Protein AF-A0A922CMU3-F1 (afdb_monomer_lite)

Secondary structure (DSSP, 8-state):
----------THHHHHHHTTSSPBP-HHHHHHHHHHHHHHHHHHS--TTS-TTS-HHHHHHHHHHHHHHHHHT-TT--HHHHHHHHHHHTTS-HHHHHHHHHHHHHHHHHHHHHHHHHHHHHS-TTSBHHHHHHHHHHHHHHHHHHSTTHHHHHHHHHHHHHHHTSHHHHHHHHHHHHHHHS--HHHHHHHHHHHHHH-HHHHHHHHHHHHHHHHS-------HHHHHHHHHHHHHHTTS--

Foldseek 3Di:
DDDDDPPPPDPVVVVVVVVPPFPFDCLLVLLVVLVVLLLVLLLLADAPPDPLPPQQLNLLLLLLLLLLCVPLQDPPDDLVNSCVVSVVCVVDRRNVSNVVVNVLSLLLCLLLVVVSVLCCVFRPRPATPVSSVVSSVVVQVVVCVVWPPNVLSVVLSVLSSCLSVDPLNVVLVVVSNVLSVVHHNVSSSVSNVVCVVPVVPSSNSVSVSSCSSPPPDRPDGHCPCVVVSVVVSVVVVVVPPD

pLDDT: mean 80.37, std 21.02, range [28.41, 96.94]

Structure (mmCIF, N/CA/C/O backbone):
data_AF-A0A922CMU3-F1
#
_entry.id   AF-A0A922CMU3-F1
#
loop_
_atom_site.group_PDB
_atom_site.id
_atom_site.type_symbol
_atom_site.label_atom_id
_atom_site.label_alt_id
_atom_site.label_comp_id
_atom_site.label_asym_id
_atom_site.label_entity_id
_atom_site.label_seq_id
_atom_site.pdbx_PDB_ins_code
_atom_site.Cartn_x
_atom_site.Cartn_y
_atom_site.Cartn_z
_atom_site.occupancy
_atom_site.B_iso_or_equiv
_atom_site.auth_seq_id
_atom_site.auth_comp_id
_atom_site.auth_asym_id
_atom_site.auth_atom_id
_atom_site.pdbx_PDB_model_num
ATOM 1 N N . MET A 1 1 ? 11.644 21.210 76.301 1.00 34.38 1 MET A N 1
ATOM 2 C CA . MET A 1 1 ? 12.369 20.637 75.139 1.00 34.38 1 MET A CA 1
ATOM 3 C C . MET A 1 1 ? 11.853 19.210 74.963 1.00 34.38 1 MET A C 1
ATOM 5 O O . MET A 1 1 ? 11.990 18.480 75.922 1.00 34.38 1 MET A O 1
ATOM 9 N N . PHE A 1 2 ? 11.182 18.727 73.913 1.00 28.41 2 PHE A N 1
ATOM 10 C CA . PHE A 1 2 ? 10.927 19.159 72.537 1.00 28.41 2 PHE A CA 1
ATOM 11 C C . PHE A 1 2 ? 9.572 18.569 72.065 1.00 28.41 2 PHE A C 1
ATOM 13 O O . PHE A 1 2 ? 9.350 17.373 72.169 1.00 28.41 2 PHE A O 1
ATOM 20 N N . ARG A 1 3 ? 8.702 19.453 71.563 1.00 29.70 3 ARG A N 1
ATOM 21 C CA . ARG A 1 3 ? 7.869 19.380 70.341 1.00 29.70 3 ARG A CA 1
ATOM 22 C C . ARG A 1 3 ? 7.186 18.061 69.907 1.00 29.70 3 ARG A C 1
ATOM 24 O O . ARG A 1 3 ? 7.825 17.150 69.396 1.00 29.70 3 ARG A O 1
ATOM 31 N N . LEU A 1 4 ? 5.844 18.123 69.926 1.00 35.31 4 LEU A N 1
ATOM 32 C CA . LEU A 1 4 ? 4.913 17.501 68.970 1.00 35.31 4 LEU A CA 1
ATOM 33 C C . LEU A 1 4 ? 5.416 17.614 67.519 1.00 35.31 4 LEU A C 1
ATOM 35 O O . LEU A 1 4 ? 5.731 18.717 67.067 1.00 35.31 4 LEU A O 1
ATOM 39 N N . VAL A 1 5 ? 5.336 16.517 66.764 1.00 34.34 5 VAL A N 1
ATOM 40 C CA . VAL A 1 5 ? 5.218 16.551 65.300 1.00 34.34 5 VAL A CA 1
ATOM 41 C C . VAL A 1 5 ? 3.915 15.851 64.929 1.00 34.34 5 VAL A C 1
ATOM 43 O O . VAL A 1 5 ? 3.810 14.628 64.936 1.00 34.34 5 VAL A O 1
ATOM 46 N N . LEU A 1 6 ? 2.907 16.676 64.645 1.00 35.59 6 LEU A N 1
ATOM 47 C CA . LEU A 1 6 ? 1.728 16.321 63.866 1.00 35.59 6 LEU A CA 1
ATOM 48 C C . LEU A 1 6 ? 2.193 15.919 62.460 1.00 35.59 6 LEU A C 1
ATOM 50 O O . LEU A 1 6 ? 2.605 16.779 61.682 1.00 35.59 6 LEU A O 1
ATOM 54 N N . LEU A 1 7 ? 2.116 14.632 62.120 1.00 34.41 7 LEU A N 1
ATOM 55 C CA . LEU A 1 7 ? 2.125 14.210 60.723 1.00 34.41 7 LEU A CA 1
ATOM 56 C C . LEU A 1 7 ? 0.721 14.431 60.163 1.00 34.41 7 LEU A C 1
ATOM 58 O O . LEU A 1 7 ? -0.191 13.627 60.348 1.00 34.41 7 LEU A O 1
ATOM 62 N N . ALA A 1 8 ? 0.565 15.581 59.513 1.00 36.50 8 ALA A N 1
ATOM 63 C CA . ALA A 1 8 ? -0.547 15.876 58.634 1.00 36.50 8 ALA A CA 1
ATOM 64 C C . ALA A 1 8 ? -0.585 14.826 57.512 1.00 36.50 8 ALA A C 1
ATOM 66 O O . ALA A 1 8 ? 0.312 14.757 56.671 1.00 36.50 8 ALA A O 1
ATOM 67 N N . VAL A 1 9 ? -1.630 14.000 57.513 1.00 40.59 9 VAL A N 1
ATOM 68 C CA . VAL A 1 9 ? -1.997 13.156 56.376 1.00 40.59 9 VAL A CA 1
ATOM 69 C C . VAL A 1 9 ? -2.397 14.097 55.245 1.00 40.59 9 VAL A C 1
ATOM 71 O O . VAL A 1 9 ? -3.422 14.768 55.308 1.00 40.59 9 VAL A O 1
ATOM 74 N N . CYS A 1 10 ? -1.530 14.200 54.245 1.00 31.91 10 CYS A N 1
ATOM 75 C CA . CYS A 1 10 ? -1.716 15.035 53.070 1.00 31.91 10 CYS A CA 1
ATOM 76 C C . CYS A 1 10 ? -2.747 14.354 52.142 1.00 31.91 10 CYS A C 1
ATOM 78 O O . CYS A 1 10 ? -2.438 13.294 51.595 1.00 31.91 10 CYS A O 1
ATOM 80 N N . PRO A 1 11 ? -3.951 14.915 51.911 1.00 42.84 11 PRO A N 1
ATOM 81 C CA . PRO A 1 11 ? -4.942 14.311 51.011 1.00 42.84 11 PRO A CA 1
ATOM 82 C C . PRO A 1 11 ? -4.558 14.433 49.522 1.00 42.84 11 PRO A C 1
ATOM 84 O O . PRO A 1 11 ? -5.233 13.884 48.655 1.00 42.84 11 PRO A O 1
ATOM 87 N N . PHE A 1 12 ? -3.451 15.109 49.203 1.00 39.06 12 PHE A N 1
ATOM 88 C CA . PHE A 1 12 ? -2.998 15.339 47.829 1.00 39.06 12 PHE A CA 1
ATOM 89 C C . PHE A 1 12 ? -2.390 14.103 47.144 1.00 39.06 12 PHE A C 1
ATOM 91 O O . PHE A 1 12 ? -2.309 14.073 45.919 1.00 39.06 12 PHE A O 1
ATOM 98 N N . GLY A 1 13 ? -2.023 13.059 47.896 1.00 31.92 13 GLY A N 1
ATOM 99 C CA . GLY A 1 13 ? -1.464 11.826 47.322 1.00 31.92 13 GLY A CA 1
ATOM 100 C C . GLY A 1 13 ? -2.481 10.960 46.567 1.00 31.92 13 GLY A C 1
ATOM 101 O O . GLY A 1 13 ? -2.103 10.226 45.661 1.00 31.92 13 GLY A O 1
ATOM 102 N N . VAL A 1 14 ? -3.774 11.069 46.892 1.00 37.66 14 VAL A N 1
ATOM 103 C CA . VAL A 1 14 ? -4.822 10.244 46.260 1.00 37.66 14 VAL A CA 1
ATOM 104 C C . VAL A 1 14 ? -5.341 10.880 44.962 1.00 37.66 14 VAL A C 1
ATOM 106 O O . VAL A 1 14 ? -5.731 10.166 44.044 1.00 37.66 14 VAL A O 1
ATOM 109 N N . MET A 1 15 ? -5.267 12.210 44.824 1.00 35.31 15 MET A N 1
ATOM 110 C CA . MET A 1 15 ? -5.659 12.902 43.584 1.00 35.31 15 MET A CA 1
ATOM 111 C C . MET A 1 15 ? -4.588 12.841 42.485 1.00 35.31 15 MET A C 1
ATOM 113 O O . MET A 1 15 ? -4.936 12.879 41.308 1.00 35.31 15 MET A O 1
ATOM 117 N N . ALA A 1 16 ? -3.308 12.688 42.839 1.00 34.81 16 ALA A N 1
ATOM 118 C CA . ALA A 1 16 ? -2.241 12.496 41.853 1.00 34.81 16 ALA A CA 1
ATOM 119 C C . ALA A 1 16 ? -2.300 11.104 41.193 1.00 34.81 16 ALA A C 1
ATOM 121 O O . ALA A 1 16 ? -2.050 10.982 40.000 1.00 34.81 16 ALA A O 1
ATOM 122 N N . TYR A 1 17 ? -2.732 10.073 41.929 1.00 34.53 17 TYR A N 1
ATOM 123 C CA . TYR A 1 17 ? -2.855 8.710 41.395 1.00 34.53 17 TYR A CA 1
ATOM 124 C C . TYR A 1 17 ? -4.038 8.515 40.432 1.00 34.53 17 TYR A C 1
ATOM 126 O O . TYR A 1 17 ? -4.021 7.585 39.632 1.00 34.53 17 TYR A O 1
ATOM 134 N N . MET A 1 18 ? -5.059 9.381 40.466 1.00 33.16 18 MET A N 1
ATOM 135 C CA . MET A 1 18 ? -6.170 9.313 39.504 1.00 33.16 18 MET A CA 1
ATOM 136 C C . MET A 1 18 ? -5.883 10.033 38.178 1.00 33.16 18 MET A C 1
ATOM 138 O O . MET A 1 18 ? -6.559 9.750 37.192 1.00 33.16 18 MET A O 1
ATOM 142 N N . PHE A 1 19 ? -4.882 10.917 38.118 1.00 37.28 19 PHE A N 1
ATOM 143 C CA . PHE A 1 19 ? -4.519 11.616 36.877 1.00 37.28 19 PHE A CA 1
ATOM 144 C C . PHE A 1 19 ? -3.587 10.808 35.958 1.00 37.28 19 PHE A C 1
ATOM 146 O O . PHE A 1 19 ? -3.403 11.183 34.804 1.00 37.28 19 PHE A O 1
ATOM 153 N N . GLU A 1 20 ? -3.050 9.679 36.431 1.00 44.34 20 GLU A N 1
ATOM 154 C CA . GLU A 1 20 ? -2.067 8.855 35.706 1.00 44.34 20 GLU A CA 1
ATOM 155 C C . GLU A 1 20 ? -2.629 7.520 35.170 1.00 44.34 20 GLU A C 1
ATOM 157 O O . GLU A 1 20 ? -1.877 6.679 34.685 1.00 44.34 20 GLU A O 1
ATOM 162 N N . LEU A 1 21 ? -3.953 7.309 35.215 1.00 44.28 21 LEU A N 1
ATOM 163 C CA . LEU A 1 21 ? -4.582 6.013 34.896 1.00 44.28 21 LEU A CA 1
ATOM 164 C C . LEU A 1 21 ? -5.490 5.987 33.659 1.00 44.28 21 LEU A C 1
ATOM 166 O O . LEU A 1 21 ? -6.202 5.010 33.447 1.00 44.28 21 LEU A O 1
ATOM 170 N N . ASN A 1 22 ? -5.443 7.005 32.800 1.00 48.19 22 ASN A N 1
ATOM 171 C CA . ASN A 1 22 ? -6.072 6.918 31.483 1.00 48.19 22 ASN A CA 1
ATOM 172 C C . ASN A 1 22 ? -5.048 7.265 30.402 1.00 48.19 22 ASN A C 1
ATOM 174 O O . ASN A 1 22 ? -4.851 8.453 30.139 1.00 48.19 22 ASN A O 1
ATOM 178 N N . PRO A 1 23 ? -4.384 6.270 29.776 1.00 62.84 23 PRO A N 1
ATOM 179 C CA . PRO A 1 23 ? -3.479 6.548 28.671 1.00 62.84 23 PRO A CA 1
ATOM 180 C C . PRO A 1 23 ? -4.233 7.355 27.613 1.00 62.84 23 PRO A C 1
ATOM 182 O O . PRO A 1 23 ? -5.338 6.987 27.191 1.00 62.84 23 PRO A O 1
ATOM 185 N N . THR A 1 24 ? -3.659 8.491 27.229 1.00 64.75 24 THR A N 1
ATOM 186 C CA . THR A 1 24 ? -4.175 9.330 26.152 1.00 64.75 24 THR A CA 1
ATOM 187 C C . THR A 1 24 ? -4.240 8.506 24.875 1.00 64.75 24 THR A C 1
ATOM 189 O O . THR A 1 24 ? -3.280 7.839 24.489 1.00 64.75 24 THR A O 1
ATOM 192 N N . ASN A 1 25 ? -5.401 8.524 24.229 1.00 77.12 25 ASN A N 1
ATOM 193 C CA . ASN A 1 25 ? -5.611 7.807 22.984 1.00 77.12 25 ASN A CA 1
ATOM 194 C C . ASN A 1 25 ? -4.768 8.427 21.849 1.00 77.12 25 ASN A C 1
ATOM 196 O O . ASN A 1 25 ? -4.878 9.624 21.579 1.00 77.12 25 ASN A O 1
ATOM 200 N N . ASN A 1 26 ? -3.993 7.604 21.134 1.00 83.81 26 ASN A N 1
ATOM 201 C CA . ASN A 1 26 ? -3.209 8.017 19.961 1.00 83.81 26 ASN A CA 1
ATOM 202 C C . ASN A 1 26 ? -3.800 7.543 18.618 1.00 83.81 26 ASN A C 1
ATOM 204 O O . ASN A 1 26 ? -3.199 7.767 17.566 1.00 83.81 26 ASN A O 1
ATOM 208 N N . LEU A 1 27 ? -4.977 6.899 18.620 1.00 86.00 27 LEU A N 1
ATOM 209 C CA . LEU A 1 27 ? -5.577 6.364 17.394 1.00 86.00 27 LEU A CA 1
ATOM 210 C C . LEU A 1 27 ? -5.891 7.458 16.373 1.00 86.00 27 LEU A C 1
ATOM 212 O O . LEU A 1 27 ? -5.729 7.207 15.185 1.00 86.00 27 LEU A O 1
ATOM 216 N N . TRP A 1 28 ? -6.300 8.659 16.796 1.00 86.75 28 TRP A N 1
ATOM 217 C CA . TRP A 1 28 ? -6.578 9.765 15.869 1.00 86.75 28 TRP A CA 1
ATOM 218 C C . TRP A 1 28 ? -5.322 10.229 15.126 1.00 86.75 28 TRP A C 1
ATOM 220 O O . TRP A 1 28 ? -5.366 10.408 13.913 1.00 86.75 28 TRP A O 1
ATOM 230 N N . GLU A 1 29 ? -4.194 10.352 15.825 1.00 87.44 29 GLU A N 1
ATOM 231 C CA . GLU A 1 29 ? -2.931 10.790 15.235 1.00 87.44 29 GLU A CA 1
ATOM 232 C C . GLU A 1 29 ? -2.416 9.745 14.241 1.00 87.44 29 GLU A C 1
ATOM 234 O O . GLU A 1 29 ? -2.095 10.064 13.096 1.00 87.44 29 GLU A O 1
ATOM 239 N N . ARG A 1 30 ? -2.434 8.466 14.636 1.00 89.62 30 ARG A N 1
ATOM 240 C CA . ARG A 1 30 ? -2.072 7.342 13.757 1.00 89.62 30 ARG A CA 1
ATOM 241 C C . ARG A 1 30 ? -2.985 7.267 12.529 1.00 89.62 30 ARG A C 1
ATOM 243 O O . ARG A 1 30 ? -2.540 6.955 11.425 1.00 89.62 30 ARG A O 1
ATOM 250 N N . ASN A 1 31 ? -4.269 7.582 12.698 1.00 89.88 31 ASN A N 1
ATOM 251 C CA . ASN A 1 31 ? -5.247 7.676 11.616 1.00 89.88 31 ASN A CA 1
ATOM 252 C C . ASN A 1 31 ? -4.914 8.804 10.630 1.00 89.88 31 ASN A C 1
ATOM 254 O O . ASN A 1 31 ? -5.007 8.605 9.419 1.00 89.88 31 ASN A O 1
ATOM 258 N N . ASP A 1 32 ? -4.485 9.961 11.123 1.00 88.75 32 ASP A N 1
ATOM 259 C CA . ASP A 1 32 ? -4.080 11.073 10.267 1.00 88.75 32 ASP A CA 1
ATOM 260 C C . ASP A 1 32 ? -2.763 10.774 9.535 1.00 88.75 32 ASP A C 1
ATOM 262 O O . ASP A 1 32 ? -2.684 10.977 8.322 1.00 88.75 32 ASP A O 1
ATOM 266 N N . GLN A 1 33 ? -1.772 10.178 10.207 1.00 91.88 33 GLN A N 1
ATOM 267 C CA . GLN A 1 33 ? -0.519 9.732 9.578 1.00 91.88 33 GLN A CA 1
ATOM 268 C C . GLN A 1 33 ? -0.756 8.703 8.460 1.00 91.88 33 GLN A C 1
ATOM 270 O O . GLN A 1 33 ? -0.131 8.772 7.394 1.00 91.88 33 GLN A O 1
ATOM 275 N N . LEU A 1 34 ? -1.695 7.774 8.664 1.00 92.75 34 LEU A N 1
ATOM 276 C CA . LEU A 1 34 ? -2.103 6.815 7.640 1.00 92.75 34 LEU A CA 1
ATOM 277 C C . LEU A 1 34 ? -2.675 7.514 6.391 1.00 92.75 34 LEU A C 1
ATOM 279 O O . LEU A 1 34 ? -2.301 7.159 5.270 1.00 92.75 34 LEU A O 1
ATOM 283 N N . LEU A 1 35 ? -3.550 8.514 6.566 1.00 89.00 35 LEU A N 1
ATOM 284 C CA . LEU A 1 35 ? -4.115 9.281 5.445 1.00 89.00 35 LEU A CA 1
ATOM 285 C C . LEU A 1 35 ? -3.045 10.078 4.708 1.00 89.00 35 LEU A C 1
ATOM 287 O O . LEU A 1 35 ? -2.994 10.018 3.482 1.00 89.00 35 LEU A O 1
ATOM 291 N N . ILE A 1 36 ? -2.175 10.768 5.448 1.00 91.44 36 ILE A N 1
ATOM 292 C CA . ILE A 1 36 ? -1.070 11.545 4.880 1.00 91.44 36 ILE A CA 1
ATOM 293 C C . ILE A 1 36 ? -0.189 10.643 4.013 1.00 91.44 36 ILE A C 1
ATOM 295 O O . ILE A 1 36 ? 0.119 10.993 2.878 1.00 91.44 36 ILE A O 1
ATOM 299 N N . THR A 1 37 ? 0.156 9.449 4.501 1.00 92.88 37 THR A N 1
ATOM 300 C CA . THR A 1 37 ? 1.012 8.509 3.763 1.00 92.88 37 THR A CA 1
ATOM 301 C C . THR A 1 37 ? 0.334 8.002 2.485 1.00 92.88 37 THR A C 1
ATOM 303 O O . THR A 1 37 ? 0.964 7.934 1.429 1.00 92.88 37 THR A O 1
ATOM 306 N N . LEU A 1 38 ? -0.961 7.674 2.539 1.00 92.19 38 LEU A N 1
ATOM 307 C CA . LEU A 1 38 ? -1.720 7.248 1.356 1.00 92.19 38 LEU A CA 1
ATOM 308 C C . LEU A 1 38 ? -1.852 8.360 0.312 1.00 92.19 38 LEU A C 1
ATOM 310 O O . LEU A 1 38 ? -1.652 8.103 -0.879 1.00 92.19 38 LEU A O 1
ATOM 314 N N . ASP A 1 39 ? -2.184 9.572 0.756 1.00 89.75 39 ASP A N 1
ATOM 315 C CA . ASP A 1 39 ? -2.323 10.753 -0.100 1.00 89.75 39 ASP A CA 1
ATOM 316 C C . ASP A 1 39 ? -0.997 11.058 -0.785 1.00 89.75 39 ASP A C 1
ATOM 318 O O . ASP A 1 39 ? -0.935 11.188 -2.008 1.00 89.75 39 ASP A O 1
ATOM 322 N N . PHE A 1 40 ? 0.083 11.013 -0.014 1.00 90.75 40 PHE A N 1
ATOM 323 C CA . PHE A 1 40 ? 1.428 11.207 -0.510 1.00 90.75 40 PHE A CA 1
ATOM 324 C C .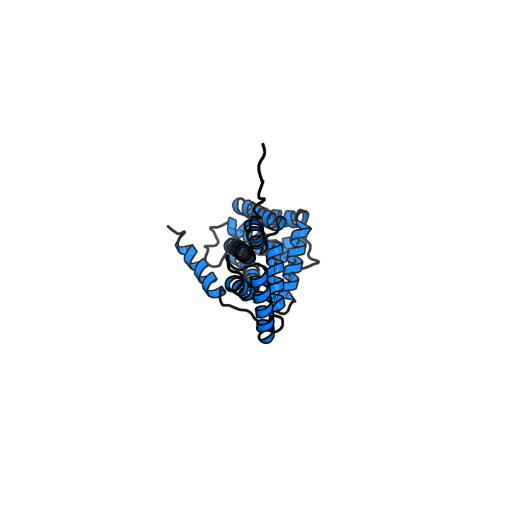 PHE A 1 40 ? 1.816 10.206 -1.604 1.00 90.75 40 PHE A C 1
ATOM 326 O O . PHE A 1 40 ? 2.278 10.604 -2.674 1.00 90.75 40 PHE A O 1
ATOM 333 N N . ILE A 1 41 ? 1.585 8.904 -1.392 1.00 93.56 41 ILE A N 1
ATOM 334 C CA . ILE A 1 41 ? 1.861 7.883 -2.416 1.00 93.56 41 ILE A CA 1
ATOM 335 C C . ILE A 1 41 ? 1.027 8.155 -3.676 1.00 93.56 41 ILE A C 1
ATOM 337 O O . ILE A 1 41 ? 1.536 8.055 -4.796 1.00 93.56 41 ILE A O 1
ATOM 341 N N . TYR A 1 42 ? -0.250 8.506 -3.516 1.00 91.56 42 TYR A N 1
ATOM 342 C CA . TYR A 1 42 ? -1.152 8.745 -4.639 1.00 91.56 42 TYR A CA 1
ATOM 343 C C . TYR A 1 42 ? -0.768 9.981 -5.468 1.00 91.56 42 TYR A C 1
ATOM 345 O O . TYR A 1 42 ? -0.833 9.942 -6.699 1.00 91.56 42 TYR A O 1
ATOM 353 N N . GLU A 1 43 ? -0.339 11.063 -4.823 1.00 89.12 43 GLU A N 1
ATOM 354 C CA . GLU A 1 43 ? 0.083 12.312 -5.472 1.00 89.12 43 GLU A CA 1
ATOM 355 C C . GLU A 1 43 ? 1.420 12.192 -6.220 1.00 89.12 43 GLU A C 1
ATOM 357 O O . GLU A 1 43 ? 1.696 12.952 -7.158 1.00 89.12 43 GLU A O 1
ATOM 362 N N . ARG A 1 44 ? 2.253 11.217 -5.837 1.00 90.00 44 ARG A N 1
ATOM 363 C CA . ARG A 1 44 ? 3.507 10.890 -6.532 1.00 90.00 44 ARG A CA 1
ATOM 364 C C . ARG A 1 44 ? 3.298 10.054 -7.792 1.00 90.00 44 ARG A C 1
ATOM 366 O O . ARG A 1 44 ? 4.164 10.047 -8.666 1.00 90.00 44 ARG A O 1
ATOM 373 N N . LEU A 1 45 ? 2.155 9.386 -7.924 1.00 90.81 45 LEU A N 1
ATOM 374 C CA . LEU A 1 45 ? 1.788 8.675 -9.146 1.00 90.81 45 LEU A CA 1
ATOM 375 C C . LEU A 1 45 ? 1.362 9.657 -10.243 1.00 90.81 45 LEU A C 1
ATOM 377 O O . LEU A 1 45 ? 0.643 10.623 -9.988 1.00 90.81 45 LEU A O 1
ATOM 381 N N . ALA A 1 46 ? 1.744 9.366 -11.486 1.00 88.06 46 ALA A N 1
ATOM 382 C CA . ALA A 1 46 ? 1.290 10.124 -12.648 1.00 88.06 46 ALA A CA 1
ATOM 383 C C . ALA A 1 46 ? -0.242 10.054 -12.785 1.00 88.06 46 ALA A C 1
ATOM 385 O O . ALA A 1 46 ? -0.855 9.027 -12.484 1.00 88.06 46 ALA A O 1
ATOM 386 N N . GLY A 1 47 ? -0.867 11.157 -13.198 1.00 81.88 47 GLY A N 1
ATOM 387 C CA . GLY A 1 47 ? -2.319 11.282 -13.316 1.00 81.88 47 GLY A CA 1
ATOM 388 C C . GLY A 1 47 ? -2.729 11.856 -14.674 1.00 81.88 47 GLY A C 1
ATOM 389 O O . GLY A 1 47 ? -1.904 12.470 -15.340 1.00 81.88 47 GLY A O 1
ATOM 390 N N . PRO A 1 48 ? -4.008 11.717 -15.059 1.00 68.00 48 PRO A N 1
ATOM 391 C CA . PRO A 1 48 ? -4.488 12.009 -16.417 1.00 68.00 48 PRO A CA 1
ATOM 392 C C . PRO A 1 48 ? -4.439 13.494 -16.830 1.00 68.00 48 PRO A C 1
ATOM 394 O O . PRO A 1 48 ? -4.770 13.814 -17.964 1.00 68.00 48 PRO A O 1
ATOM 397 N N . ILE A 1 49 ? -4.079 14.410 -15.919 1.00 57.34 49 ILE A N 1
ATOM 398 C CA . ILE A 1 49 ? -4.098 15.872 -16.141 1.00 57.34 49 ILE A CA 1
ATOM 399 C C . ILE A 1 49 ? -2.677 16.453 -16.271 1.00 57.34 49 ILE A C 1
ATOM 401 O O . ILE A 1 49 ? -2.501 17.617 -16.616 1.00 57.34 49 ILE A O 1
ATOM 405 N N . THR A 1 50 ? -1.622 15.670 -16.043 1.00 50.38 50 THR A N 1
ATOM 406 C CA . THR A 1 50 ? -0.265 16.163 -16.303 1.00 50.38 50 THR A CA 1
ATOM 407 C C . THR A 1 50 ? 0.078 15.948 -17.764 1.00 50.38 50 THR A C 1
ATOM 409 O O . THR A 1 50 ? 0.087 14.804 -18.195 1.00 50.38 50 THR A O 1
ATOM 412 N N . ASN A 1 51 ? 0.414 17.015 -18.500 1.00 46.62 51 ASN A N 1
ATOM 413 C CA . ASN A 1 51 ? 1.149 16.912 -19.764 1.00 46.62 51 ASN A CA 1
ATOM 414 C C . ASN A 1 51 ? 2.303 15.914 -19.569 1.00 46.62 51 ASN A C 1
ATOM 416 O O . ASN A 1 51 ? 3.304 16.231 -18.919 1.00 46.62 51 ASN A O 1
ATOM 420 N N . ASP A 1 52 ? 2.131 14.696 -20.086 1.00 45.50 52 ASP A N 1
ATOM 421 C CA . ASP A 1 52 ? 2.931 13.508 -19.753 1.00 45.50 52 ASP A CA 1
ATOM 422 C C . ASP A 1 52 ? 4.422 13.637 -20.112 1.00 45.50 52 ASP A C 1
ATOM 424 O O . ASP A 1 52 ? 5.235 12.793 -19.732 1.00 45.50 52 ASP A O 1
ATOM 428 N N . GLY A 1 53 ? 4.806 14.712 -20.805 1.00 46.88 53 GLY A N 1
ATOM 429 C CA . GLY A 1 53 ? 6.189 15.043 -21.133 1.00 46.88 53 GLY A CA 1
ATOM 430 C C . GLY A 1 53 ? 7.001 15.723 -20.020 1.00 46.88 53 GLY A C 1
ATOM 431 O O . GLY A 1 53 ? 8.223 15.715 -20.117 1.00 46.88 53 GLY A O 1
ATOM 432 N N . CYS A 1 54 ? 6.388 16.296 -18.972 1.00 51.31 54 CYS A N 1
ATOM 433 C CA . CYS A 1 54 ? 7.095 17.265 -18.108 1.00 51.31 54 CYS A CA 1
ATOM 434 C C . CYS A 1 54 ? 7.427 16.818 -16.670 1.00 51.31 54 CYS A C 1
ATOM 436 O O . CYS A 1 54 ? 8.071 17.581 -15.956 1.00 51.31 54 CYS A O 1
ATOM 438 N N . ASN A 1 55 ? 7.042 15.621 -16.206 1.00 69.81 55 ASN A N 1
ATOM 439 C CA . ASN A 1 55 ? 7.408 15.170 -14.850 1.00 69.81 55 ASN A CA 1
ATOM 440 C C . ASN A 1 55 ? 8.009 13.758 -14.852 1.00 69.81 55 ASN A C 1
ATOM 442 O O . ASN A 1 55 ? 7.367 12.768 -14.483 1.00 69.81 55 ASN A O 1
ATOM 446 N N . SER A 1 56 ? 9.275 13.688 -15.272 1.00 81.88 56 SER A N 1
ATOM 447 C CA . SER A 1 56 ? 10.124 12.489 -15.226 1.00 81.88 56 SER A CA 1
ATOM 448 C C . SER A 1 56 ? 10.090 11.802 -13.857 1.00 81.88 56 SER A C 1
ATOM 450 O O . SER A 1 56 ? 10.070 10.572 -13.803 1.00 81.88 56 SER A O 1
ATOM 452 N N . HIS A 1 57 ? 9.975 12.566 -12.765 1.00 88.06 57 HIS A N 1
ATOM 453 C CA . HIS A 1 57 ? 9.930 12.016 -11.411 1.00 88.06 57 HIS A CA 1
ATOM 454 C C . HIS A 1 57 ? 8.662 11.193 -11.171 1.00 88.06 57 HIS A C 1
ATOM 456 O O . HIS A 1 57 ? 8.734 10.036 -10.755 1.00 88.06 57 HIS A O 1
ATOM 462 N N . ARG A 1 58 ? 7.486 11.741 -11.509 1.00 88.50 58 ARG A N 1
ATOM 463 C CA . ARG A 1 58 ? 6.206 11.016 -11.388 1.00 88.50 58 ARG A CA 1
ATOM 464 C C . ARG A 1 58 ? 6.164 9.782 -12.280 1.00 88.50 58 ARG A C 1
ATOM 466 O O . ARG A 1 58 ? 5.629 8.747 -11.876 1.00 88.50 58 ARG A O 1
ATOM 473 N N . ARG A 1 59 ? 6.757 9.856 -13.474 1.00 90.81 59 ARG A N 1
ATOM 474 C CA . ARG A 1 59 ? 6.898 8.695 -14.361 1.00 90.81 59 ARG A CA 1
ATOM 475 C C . ARG A 1 59 ? 7.764 7.608 -13.727 1.00 90.81 59 ARG A C 1
ATOM 477 O O . ARG A 1 59 ? 7.327 6.461 -13.635 1.00 90.81 59 ARG A O 1
ATOM 484 N N . SER A 1 60 ? 8.952 7.974 -13.259 1.00 93.25 60 SER A N 1
ATOM 485 C CA . SER A 1 60 ? 9.896 7.071 -12.599 1.00 93.25 60 SER A CA 1
ATOM 486 C C . SER A 1 60 ? 9.250 6.381 -11.390 1.00 93.25 60 SER A C 1
ATOM 488 O O . SER A 1 60 ? 9.227 5.150 -11.308 1.00 93.25 60 SER A O 1
ATOM 490 N N . PHE A 1 61 ? 8.589 7.153 -10.520 1.00 94.44 61 PHE A N 1
ATOM 491 C CA . PHE A 1 61 ? 7.842 6.630 -9.372 1.00 94.44 61 PHE A CA 1
ATOM 492 C C . PHE A 1 61 ? 6.712 5.678 -9.791 1.00 94.44 61 PHE A C 1
ATOM 494 O O . PHE A 1 61 ? 6.546 4.604 -9.212 1.00 94.44 61 PHE A O 1
ATOM 501 N N . SER A 1 62 ? 5.976 6.012 -10.853 1.00 94.62 62 SER A N 1
ATOM 502 C CA . SER A 1 62 ? 4.903 5.161 -11.385 1.00 94.62 62 SER A CA 1
ATOM 503 C C . SER A 1 62 ? 5.426 3.820 -11.899 1.00 94.62 62 SER A C 1
ATOM 505 O O . SER A 1 62 ? 4.805 2.788 -11.650 1.00 94.62 62 SER A O 1
ATOM 507 N N . ILE A 1 63 ? 6.590 3.800 -12.556 1.00 95.94 63 ILE A N 1
ATOM 508 C CA . ILE A 1 63 ? 7.252 2.564 -13.000 1.00 95.94 63 ILE A CA 1
ATOM 509 C C . ILE A 1 63 ? 7.693 1.721 -11.798 1.00 95.94 63 ILE A C 1
ATOM 511 O O . ILE A 1 63 ? 7.460 0.507 -11.797 1.00 95.94 63 ILE A O 1
ATOM 515 N N . MET A 1 64 ? 8.281 2.339 -10.767 1.00 96.81 64 MET A N 1
ATOM 516 C CA . MET A 1 64 ? 8.675 1.647 -9.531 1.00 96.81 64 MET A CA 1
ATOM 517 C C . MET A 1 64 ? 7.463 1.014 -8.844 1.00 96.81 64 MET A C 1
ATOM 519 O O . MET A 1 64 ? 7.422 -0.205 -8.652 1.00 96.81 64 MET A O 1
ATOM 523 N N . ALA A 1 65 ? 6.435 1.818 -8.563 1.00 96.56 65 ALA A N 1
ATOM 524 C CA . ALA A 1 65 ? 5.212 1.373 -7.908 1.00 96.56 65 ALA A CA 1
ATOM 525 C C . ALA A 1 65 ? 4.514 0.269 -8.713 1.00 96.56 65 ALA A C 1
ATOM 527 O O . ALA A 1 65 ? 4.131 -0.766 -8.167 1.00 96.56 65 ALA A O 1
ATOM 528 N N . ARG A 1 66 ? 4.414 0.428 -10.038 1.00 96.44 66 ARG A N 1
ATOM 529 C CA . ARG A 1 66 ? 3.834 -0.581 -10.931 1.00 96.44 66 ARG A CA 1
ATOM 530 C C . ARG A 1 66 ? 4.613 -1.894 -10.899 1.00 96.44 66 ARG A C 1
ATOM 532 O O . ARG A 1 66 ? 3.993 -2.959 -10.896 1.00 96.44 66 ARG A O 1
ATOM 539 N N . SER A 1 67 ? 5.942 -1.831 -10.878 1.00 96.94 67 SER A N 1
ATOM 540 C CA . SER A 1 67 ? 6.812 -3.012 -10.829 1.00 96.94 67 SER A CA 1
ATOM 541 C C . SER A 1 67 ? 6.654 -3.762 -9.508 1.00 96.94 67 SER A C 1
ATOM 543 O O . SER A 1 67 ? 6.405 -4.970 -9.519 1.00 96.94 67 SER A O 1
ATOM 545 N N . ILE A 1 68 ? 6.691 -3.041 -8.382 1.00 96.88 68 ILE A N 1
ATOM 546 C CA . ILE A 1 68 ? 6.453 -3.603 -7.046 1.00 96.88 68 ILE A CA 1
ATOM 547 C C . ILE A 1 68 ? 5.061 -4.235 -6.978 1.00 96.88 68 ILE A C 1
ATOM 549 O O . ILE A 1 68 ? 4.936 -5.404 -6.621 1.00 96.88 68 ILE A O 1
ATOM 553 N N . ILE A 1 69 ? 4.020 -3.522 -7.415 1.00 94.88 69 ILE A N 1
ATOM 554 C CA . ILE A 1 69 ? 2.647 -4.037 -7.409 1.00 94.88 69 ILE A CA 1
ATOM 555 C C . ILE A 1 69 ? 2.508 -5.297 -8.275 1.00 94.88 69 ILE A C 1
ATOM 557 O O . ILE A 1 69 ? 1.867 -6.264 -7.865 1.00 94.88 69 ILE A O 1
ATOM 561 N N . GLN A 1 70 ? 3.139 -5.357 -9.453 1.00 94.62 70 GLN A N 1
ATOM 562 C CA . GLN A 1 70 ? 3.136 -6.582 -10.264 1.00 94.62 70 GLN A CA 1
ATOM 563 C C . GLN A 1 70 ? 3.844 -7.760 -9.587 1.00 94.62 70 GLN A C 1
ATOM 565 O O . GLN A 1 70 ? 3.434 -8.903 -9.806 1.00 94.62 70 GLN A O 1
ATOM 570 N N . TYR A 1 71 ? 4.877 -7.495 -8.789 1.00 95.19 71 TYR A N 1
ATOM 571 C CA . TYR A 1 71 ? 5.597 -8.515 -8.036 1.00 95.19 71 TYR A CA 1
ATOM 572 C C . TYR A 1 71 ? 4.793 -9.039 -6.840 1.00 95.19 71 TYR A C 1
ATOM 574 O O . TYR A 1 71 ? 4.666 -10.248 -6.658 1.00 95.19 71 TYR A O 1
ATOM 582 N N . VAL A 1 72 ? 4.185 -8.153 -6.049 1.00 94.75 72 VAL A N 1
ATOM 583 C CA . VAL A 1 72 ? 3.408 -8.558 -4.863 1.00 94.75 72 VAL A CA 1
ATOM 584 C C . VAL A 1 72 ? 2.086 -9.232 -5.243 1.00 94.75 72 VAL A C 1
ATOM 586 O O . VAL A 1 72 ? 1.623 -10.112 -4.528 1.00 94.75 72 VAL A O 1
ATOM 589 N N . ARG A 1 73 ? 1.524 -8.915 -6.419 1.00 91.75 73 ARG A N 1
ATOM 590 C CA . ARG A 1 73 ? 0.291 -9.517 -6.965 1.00 91.75 73 ARG A CA 1
ATOM 591 C C . ARG A 1 73 ? 0.331 -11.037 -7.131 1.00 91.75 73 ARG A C 1
ATOM 593 O O . ARG A 1 73 ? -0.726 -11.659 -7.207 1.00 91.75 73 ARG A O 1
ATOM 600 N N . LYS A 1 74 ? 1.513 -11.638 -7.280 1.00 87.06 74 LYS A N 1
ATOM 601 C CA . LYS A 1 74 ? 1.667 -13.073 -7.557 1.00 87.06 74 LYS A CA 1
ATOM 602 C C . LYS A 1 74 ? 2.772 -13.662 -6.689 1.00 87.06 74 LYS A C 1
ATOM 604 O O . LYS A 1 74 ? 3.846 -13.085 -6.594 1.00 87.06 74 LYS A O 1
ATOM 609 N N . THR A 1 75 ? 2.525 -14.822 -6.091 1.00 78.50 75 THR A N 1
ATOM 610 C CA . THR A 1 75 ? 3.527 -15.546 -5.289 1.00 78.50 75 THR A CA 1
ATOM 611 C C . THR A 1 75 ? 4.679 -16.062 -6.148 1.00 78.50 75 THR A C 1
ATOM 613 O O . THR A 1 75 ? 5.832 -15.871 -5.787 1.00 78.50 75 THR A O 1
ATOM 616 N N . ASP A 1 76 ? 4.382 -16.595 -7.337 1.00 81.56 76 ASP A N 1
ATOM 617 C CA . ASP A 1 76 ? 5.378 -17.316 -8.153 1.00 81.56 76 ASP A CA 1
ATOM 618 C C . ASP A 1 76 ? 5.963 -16.465 -9.292 1.00 81.56 76 ASP A C 1
ATOM 620 O O . ASP A 1 76 ? 6.446 -16.974 -10.311 1.00 81.56 76 ASP A O 1
ATOM 624 N N . ILE A 1 77 ? 5.860 -15.135 -9.195 1.00 89.56 77 ILE A N 1
ATOM 625 C CA . ILE A 1 77 ? 6.389 -14.248 -10.231 1.00 89.56 77 ILE A CA 1
ATOM 626 C C . ILE A 1 77 ? 7.854 -13.913 -9.963 1.00 89.56 77 ILE A C 1
ATOM 628 O O . ILE A 1 77 ? 8.221 -13.385 -8.921 1.00 89.56 77 ILE A O 1
ATOM 632 N N . THR A 1 78 ? 8.707 -14.180 -10.948 1.00 91.62 78 THR A N 1
ATOM 633 C CA . THR A 1 78 ? 10.124 -13.820 -10.863 1.00 91.62 78 THR A CA 1
ATOM 634 C C . THR A 1 78 ? 10.346 -12.356 -11.231 1.00 91.62 78 THR A C 1
ATOM 636 O O . THR A 1 78 ? 9.652 -11.807 -12.097 1.00 91.62 78 THR A O 1
ATOM 639 N N . THR A 1 79 ? 11.390 -11.744 -10.666 1.00 93.56 79 THR A N 1
ATOM 640 C CA . THR A 1 79 ? 11.849 -10.389 -11.020 1.00 93.56 79 THR A CA 1
ATOM 641 C C . THR A 1 79 ? 12.015 -10.236 -12.534 1.00 93.56 79 THR A C 1
ATOM 643 O O . THR A 1 79 ? 11.497 -9.295 -13.131 1.00 93.56 79 THR A O 1
ATOM 646 N N . LYS A 1 80 ? 12.631 -11.225 -13.202 1.00 95.31 80 LYS A N 1
ATOM 647 C CA . LYS A 1 80 ? 12.806 -11.252 -14.667 1.00 95.31 80 LYS A CA 1
ATOM 648 C C . LYS A 1 80 ? 11.472 -11.181 -15.421 1.00 95.31 80 LYS A C 1
ATOM 650 O O . LYS A 1 80 ? 11.379 -10.509 -16.450 1.00 95.31 80 LYS A O 1
ATOM 655 N N . ARG A 1 81 ? 10.431 -11.861 -14.928 1.00 94.25 81 ARG A N 1
ATOM 656 C CA . ARG A 1 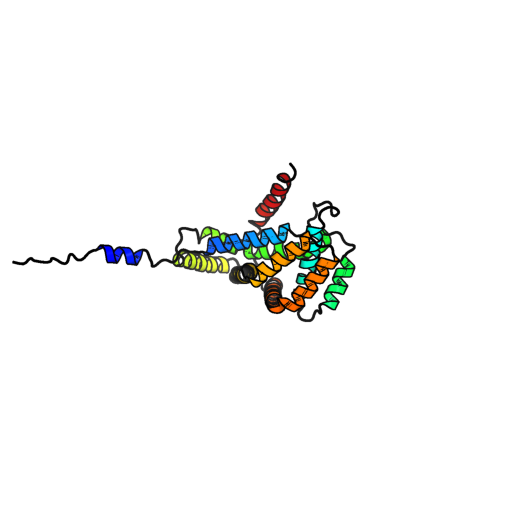81 ? 9.101 -11.865 -15.555 1.00 94.25 81 ARG A CA 1
ATOM 657 C C . ARG A 1 81 ? 8.382 -10.530 -15.369 1.00 94.25 81 ARG A C 1
ATOM 659 O O . ARG A 1 81 ? 7.746 -10.081 -16.323 1.00 94.25 81 ARG A O 1
ATOM 666 N N . VAL A 1 82 ? 8.511 -9.894 -14.203 1.00 95.12 82 VAL A N 1
ATOM 667 C CA . VAL A 1 82 ? 8.009 -8.526 -13.974 1.00 95.12 82 VAL A CA 1
ATOM 668 C C . VAL A 1 82 ? 8.716 -7.548 -14.908 1.00 95.12 82 VAL A C 1
ATOM 670 O O . VAL A 1 82 ? 8.048 -6.880 -15.693 1.00 95.12 82 VAL A O 1
ATOM 673 N N . LEU A 1 83 ? 10.053 -7.549 -14.937 1.00 95.81 83 LEU A N 1
ATOM 674 C CA . LEU A 1 83 ? 10.841 -6.678 -15.816 1.00 95.81 83 LEU A CA 1
ATOM 675 C C . LEU A 1 83 ? 10.436 -6.821 -17.287 1.00 95.81 83 LEU A C 1
ATOM 677 O O . LEU A 1 83 ? 10.246 -5.821 -17.973 1.00 95.81 83 LEU A O 1
ATOM 681 N N . LYS A 1 84 ? 10.254 -8.054 -17.781 1.00 95.88 84 LYS A N 1
ATOM 682 C CA . LYS A 1 84 ? 9.809 -8.295 -19.164 1.00 95.88 84 LYS A CA 1
ATOM 683 C C . LYS A 1 84 ? 8.439 -7.671 -19.449 1.00 95.88 84 LYS A C 1
ATOM 685 O O . LYS A 1 84 ? 8.217 -7.208 -20.563 1.00 95.88 84 LYS A O 1
ATOM 690 N N . LYS A 1 85 ? 7.515 -7.681 -18.483 1.00 94.19 85 LYS A N 1
ATOM 691 C CA . LYS A 1 85 ? 6.191 -7.062 -18.640 1.00 94.19 85 LYS A CA 1
ATOM 692 C C . LYS A 1 85 ? 6.273 -5.541 -18.617 1.00 94.19 85 LYS A C 1
ATOM 694 O O . LYS A 1 85 ? 5.721 -4.913 -19.510 1.00 94.19 85 LYS A O 1
ATOM 699 N N . ILE A 1 86 ? 6.987 -4.974 -17.648 1.00 94.38 86 ILE A N 1
ATOM 700 C CA . ILE A 1 86 ? 7.112 -3.521 -17.497 1.00 94.38 86 ILE A CA 1
ATOM 701 C C . ILE A 1 86 ? 7.841 -2.910 -18.694 1.00 94.38 86 ILE A C 1
ATOM 703 O O . ILE A 1 86 ? 7.371 -1.923 -19.241 1.00 94.38 86 ILE A O 1
ATOM 707 N N . LYS A 1 87 ? 8.909 -3.549 -19.194 1.00 94.56 87 LYS A N 1
ATOM 708 C CA . LYS A 1 87 ? 9.630 -3.089 -20.395 1.00 94.56 87 LYS A CA 1
ATOM 709 C C . LYS A 1 87 ? 8.731 -2.933 -21.625 1.00 94.56 87 LYS A C 1
ATOM 711 O O . LYS A 1 87 ? 8.951 -2.029 -22.417 1.00 94.56 87 LYS A O 1
ATOM 716 N N . LYS A 1 88 ? 7.699 -3.772 -21.774 1.00 94.19 88 LYS A N 1
ATOM 717 C CA . LYS A 1 88 ? 6.712 -3.646 -22.862 1.00 94.19 88 LYS A CA 1
ATOM 718 C C . LYS A 1 88 ? 5.757 -2.462 -22.683 1.00 94.19 88 LYS A C 1
ATOM 720 O O . LYS A 1 88 ? 5.127 -2.055 -23.648 1.00 94.19 88 LYS A O 1
ATOM 725 N N . GLN A 1 89 ? 5.625 -1.952 -21.461 1.00 91.31 89 GLN A N 1
ATOM 726 C CA . GLN A 1 89 ? 4.745 -0.839 -21.105 1.00 91.31 89 GLN A CA 1
ATOM 727 C C . GLN A 1 89 ? 5.481 0.507 -21.094 1.00 91.31 89 GLN A C 1
ATOM 729 O O . GLN A 1 89 ? 4.826 1.532 -20.990 1.00 91.31 89 GLN A O 1
ATOM 734 N N . LEU A 1 90 ? 6.812 0.541 -21.247 1.00 91.00 90 LEU A N 1
ATOM 735 C CA . LEU A 1 90 ? 7.574 1.798 -21.192 1.00 91.00 90 LEU A CA 1
ATOM 736 C C . LEU A 1 90 ? 7.235 2.764 -22.333 1.00 91.00 90 LEU A C 1
ATOM 738 O O . LEU A 1 90 ? 7.372 3.964 -22.166 1.00 91.00 90 LEU A O 1
ATOM 742 N N . ASN A 1 91 ? 6.720 2.290 -23.465 1.00 89.25 91 ASN A N 1
ATOM 743 C CA . ASN A 1 91 ? 6.269 3.195 -24.527 1.00 89.25 91 ASN A CA 1
ATOM 744 C C . ASN A 1 91 ? 4.907 3.845 -24.215 1.00 89.25 91 ASN A C 1
ATOM 746 O O . ASN A 1 91 ? 4.425 4.652 -25.002 1.00 89.25 91 ASN A O 1
ATOM 750 N N 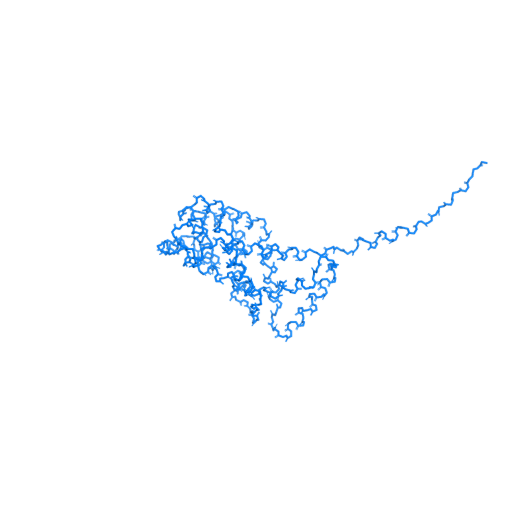. GLN A 1 92 ? 4.259 3.466 -23.107 1.00 90.06 92 GLN A N 1
ATOM 751 C CA . GLN A 1 92 ? 2.984 4.038 -22.693 1.00 90.06 92 GLN A CA 1
ATOM 752 C C . GLN A 1 92 ? 3.193 5.344 -21.905 1.00 90.06 92 GLN A C 1
ATOM 754 O O . GLN A 1 92 ? 4.225 5.509 -21.234 1.00 90.06 92 GLN A O 1
ATOM 759 N N . PRO A 1 93 ? 2.198 6.246 -21.944 1.00 88.62 93 PRO A N 1
ATOM 760 C CA . PRO A 1 93 ? 2.115 7.397 -21.052 1.00 88.62 93 PRO A CA 1
ATOM 761 C C . PRO A 1 93 ? 2.225 7.020 -19.567 1.00 88.62 93 PRO A C 1
ATOM 763 O O . PRO A 1 93 ? 1.908 5.896 -19.158 1.00 88.62 93 PRO A O 1
ATOM 766 N N . ALA A 1 94 ? 2.736 7.946 -18.755 1.00 89.00 94 ALA A N 1
ATOM 767 C CA . ALA A 1 94 ? 3.039 7.679 -17.352 1.00 89.00 94 ALA A CA 1
ATOM 768 C C . ALA A 1 94 ? 1.766 7.421 -16.532 1.00 89.00 94 ALA A C 1
ATOM 770 O O . ALA A 1 94 ? 1.750 6.528 -15.681 1.00 89.00 94 ALA A O 1
ATOM 771 N N . ASP A 1 95 ? 0.695 8.158 -16.815 1.00 88.19 95 ASP A N 1
ATOM 772 C CA . ASP A 1 95 ? -0.628 7.975 -16.220 1.00 88.19 95 ASP A CA 1
ATOM 773 C C . ASP A 1 95 ? -1.201 6.568 -16.500 1.00 88.19 95 ASP A C 1
ATOM 775 O O . ASP A 1 95 ? -1.716 5.919 -15.587 1.00 88.19 95 ASP A O 1
ATOM 779 N N . VAL A 1 96 ? -1.016 6.033 -17.712 1.00 90.88 96 VAL A N 1
ATOM 780 C CA . VAL A 1 96 ? -1.426 4.672 -18.096 1.00 90.88 96 VAL A CA 1
ATOM 781 C C . VAL A 1 96 ? -0.638 3.620 -17.312 1.00 90.88 96 VAL A C 1
ATOM 783 O O . VAL A 1 96 ? -1.214 2.638 -16.833 1.00 90.88 96 VAL A O 1
ATOM 786 N N . ILE A 1 97 ? 0.671 3.827 -17.122 1.00 92.00 97 ILE A N 1
ATOM 787 C CA . ILE A 1 97 ? 1.508 2.951 -16.284 1.00 92.00 97 ILE A CA 1
ATOM 788 C C . ILE A 1 97 ? 1.016 2.977 -14.825 1.00 92.00 97 ILE A C 1
ATOM 790 O O . ILE A 1 97 ? 0.940 1.925 -14.177 1.00 92.00 97 ILE A O 1
ATOM 794 N N . ALA A 1 98 ? 0.649 4.159 -14.321 1.00 92.00 98 ALA A N 1
ATOM 795 C CA . ALA A 1 98 ? 0.194 4.387 -12.951 1.00 92.00 98 ALA A CA 1
ATOM 796 C C . ALA A 1 98 ? -1.250 3.932 -12.677 1.00 92.00 98 ALA A C 1
ATOM 798 O O . ALA A 1 98 ? -1.591 3.642 -11.526 1.00 92.00 98 ALA A O 1
ATOM 799 N N . ALA A 1 99 ? -2.102 3.859 -13.704 1.00 91.06 99 ALA A N 1
ATOM 800 C CA . ALA A 1 99 ? -3.555 3.727 -13.581 1.00 91.06 99 ALA A CA 1
ATOM 801 C C . ALA A 1 99 ? -3.998 2.569 -12.676 1.00 91.06 99 ALA A C 1
ATOM 803 O O . ALA A 1 99 ? -4.866 2.721 -11.817 1.00 91.06 99 ALA A O 1
ATOM 804 N N . ASP A 1 100 ? -3.370 1.407 -12.830 1.00 90.88 100 ASP A N 1
ATOM 805 C CA . ASP A 1 100 ? -3.691 0.228 -12.029 1.00 90.88 100 ASP A CA 1
ATOM 806 C C . ASP A 1 100 ? -3.297 0.379 -10.553 1.00 90.88 100 ASP A C 1
ATOM 808 O O . ASP A 1 100 ? -3.990 -0.155 -9.690 1.00 90.88 100 ASP A O 1
ATOM 812 N N . VAL A 1 101 ? -2.193 1.075 -10.258 1.00 94.12 101 VAL A N 1
ATOM 813 C CA . VAL A 1 101 ? -1.758 1.333 -8.875 1.00 94.12 101 VAL A CA 1
ATOM 814 C C . VAL A 1 101 ? -2.705 2.339 -8.226 1.00 94.12 101 VAL A C 1
ATOM 816 O O . VAL A 1 101 ? -3.179 2.108 -7.118 1.00 94.12 101 VAL A O 1
ATOM 819 N N . ARG A 1 102 ? -3.061 3.408 -8.950 1.00 92.56 102 ARG A N 1
ATOM 820 C CA . ARG A 1 102 ? -4.059 4.393 -8.504 1.00 92.56 102 ARG A CA 1
ATOM 821 C C . ARG A 1 102 ? -5.407 3.738 -8.220 1.00 92.56 102 ARG A C 1
ATOM 823 O O . ARG A 1 102 ? -6.029 4.043 -7.210 1.00 92.56 102 ARG A O 1
ATOM 830 N N . ARG A 1 103 ? -5.844 2.812 -9.082 1.00 91.00 103 ARG A N 1
ATOM 831 C CA . ARG A 1 103 ? -7.078 2.042 -8.876 1.00 91.00 103 ARG A CA 1
ATOM 832 C C . ARG A 1 103 ? -7.023 1.225 -7.586 1.00 91.00 103 ARG A C 1
ATOM 834 O O . ARG A 1 103 ? -7.980 1.271 -6.822 1.00 91.00 103 ARG A O 1
ATOM 841 N N . ASP A 1 104 ? -5.928 0.504 -7.343 1.00 91.44 104 ASP A N 1
ATOM 842 C CA . ASP A 1 104 ? -5.772 -0.286 -6.116 1.00 91.44 104 ASP A CA 1
ATOM 843 C C . ASP A 1 104 ? -5.775 0.617 -4.866 1.00 91.44 104 ASP A C 1
ATOM 845 O O . ASP A 1 104 ? -6.495 0.320 -3.916 1.00 91.44 104 ASP A O 1
ATOM 849 N N . LEU A 1 105 ? -5.065 1.754 -4.880 1.00 92.50 105 LEU A N 1
ATOM 850 C CA . LEU A 1 105 ? -5.073 2.723 -3.771 1.00 92.50 105 LEU A CA 1
ATOM 851 C C . LEU A 1 105 ? -6.469 3.303 -3.512 1.00 92.50 105 LEU A C 1
ATOM 853 O O . LEU A 1 105 ? -6.911 3.352 -2.366 1.00 92.50 105 LEU A O 1
ATOM 857 N N . ASN A 1 106 ? -7.191 3.684 -4.568 1.00 90.06 106 ASN A N 1
ATOM 858 C CA . ASN A 1 106 ? -8.560 4.191 -4.456 1.00 90.06 106 ASN A CA 1
ATOM 859 C C . ASN A 1 106 ? -9.505 3.146 -3.855 1.00 90.06 106 ASN A C 1
ATOM 861 O O . ASN A 1 106 ? -10.349 3.481 -3.027 1.00 90.06 106 ASN A O 1
ATOM 865 N N . MET A 1 107 ? -9.354 1.880 -4.249 1.00 89.50 107 MET A N 1
ATOM 866 C CA . MET A 1 107 ? -10.176 0.792 -3.726 1.00 89.50 107 MET A CA 1
ATOM 867 C C . MET A 1 107 ? -9.856 0.505 -2.255 1.00 89.50 107 MET A C 1
ATOM 869 O O . MET A 1 107 ? -10.776 0.357 -1.458 1.00 89.50 107 MET A O 1
ATOM 873 N N . ILE A 1 108 ? -8.573 0.486 -1.873 1.00 91.50 108 ILE A N 1
ATOM 874 C CA . ILE A 1 108 ? -8.155 0.359 -0.467 1.00 91.50 108 ILE A CA 1
ATOM 875 C C . ILE A 1 108 ? -8.743 1.504 0.361 1.00 91.50 108 ILE A C 1
ATOM 877 O O . ILE A 1 108 ? -9.351 1.248 1.398 1.00 91.50 108 ILE A O 1
ATOM 881 N N . ARG A 1 109 ? -8.639 2.749 -0.123 1.00 89.50 109 ARG A N 1
ATOM 882 C CA . ARG A 1 109 ? -9.208 3.921 0.552 1.00 89.50 109 ARG A CA 1
ATOM 883 C C . ARG A 1 109 ? -10.716 3.780 0.764 1.00 89.50 109 ARG A C 1
ATOM 885 O O . ARG A 1 109 ? -11.188 4.000 1.869 1.00 89.50 109 ARG A O 1
ATOM 892 N N . ALA A 1 110 ? -11.458 3.381 -0.269 1.00 88.88 110 ALA A N 1
ATOM 893 C CA . ALA A 1 110 ? -12.910 3.205 -0.186 1.00 88.88 110 ALA A CA 1
ATOM 894 C C . ALA A 1 110 ? -13.331 2.111 0.812 1.00 88.88 110 ALA A C 1
ATOM 896 O O . ALA A 1 110 ? -14.404 2.195 1.409 1.00 88.88 110 ALA A O 1
ATOM 897 N N . ILE A 1 111 ? -12.493 1.088 1.008 1.00 91.12 111 ILE A N 1
ATOM 898 C CA . ILE A 1 111 ? -12.731 0.046 2.012 1.00 91.12 111 ILE A CA 1
ATOM 899 C C . ILE A 1 111 ? -12.507 0.602 3.421 1.00 91.12 111 ILE A C 1
ATOM 901 O O . ILE A 1 111 ? -13.325 0.359 4.305 1.00 91.12 111 ILE A O 1
ATOM 905 N N . ILE A 1 112 ? -11.427 1.350 3.648 1.00 92.50 112 ILE A N 1
ATOM 906 C CA . ILE A 1 112 ? -11.085 1.829 4.995 1.00 92.50 112 ILE A CA 1
ATOM 907 C C . ILE A 1 112 ? -11.795 3.132 5.385 1.00 92.50 112 ILE A C 1
ATOM 909 O O . ILE A 1 112 ? -11.740 3.495 6.553 1.00 92.50 112 ILE A O 1
ATOM 913 N N . ASP A 1 113 ? -12.476 3.816 4.458 1.00 89.81 113 ASP A N 1
ATOM 914 C CA . ASP A 1 113 ? -13.094 5.139 4.667 1.00 89.81 113 ASP A CA 1
ATOM 915 C C . ASP A 1 113 ? -13.947 5.210 5.941 1.00 89.81 113 ASP A C 1
ATOM 917 O O . ASP A 1 113 ? -13.778 6.101 6.774 1.00 89.81 113 ASP A O 1
ATOM 921 N N . GLN A 1 114 ? -14.834 4.232 6.132 1.00 90.44 114 GLN A N 1
ATOM 922 C CA . GLN A 1 114 ? -15.713 4.205 7.298 1.00 90.44 114 GLN A CA 1
ATOM 923 C C . GLN A 1 114 ? -14.959 3.934 8.610 1.00 90.44 114 GLN A C 1
ATOM 925 O O . GLN A 1 114 ? -15.146 4.730 9.530 1.00 90.44 114 GLN A O 1
ATOM 930 N N . PRO A 1 115 ? -14.055 2.935 8.713 1.00 92.38 115 PRO A N 1
ATOM 931 C CA . PRO A 1 115 ? -13.169 2.814 9.872 1.00 92.38 115 PRO A CA 1
ATOM 932 C C . PRO A 1 115 ? -12.421 4.108 10.221 1.00 92.38 115 PRO A C 1
ATOM 934 O O . PRO A 1 115 ? -12.356 4.483 11.392 1.00 92.38 115 PRO A O 1
ATOM 937 N N . MET A 1 116 ? -11.906 4.835 9.219 1.00 91.69 116 MET A N 1
ATOM 938 C CA . MET A 1 116 ? -11.215 6.112 9.451 1.00 91.69 116 MET A CA 1
ATOM 939 C C . MET A 1 116 ? -12.150 7.169 10.054 1.00 91.69 116 MET A C 1
ATOM 941 O O . MET A 1 116 ? -11.739 7.923 10.939 1.00 91.69 116 MET A O 1
ATOM 945 N N . ASN A 1 117 ? -13.393 7.245 9.570 1.00 90.69 117 ASN A N 1
ATOM 946 C CA . ASN A 1 117 ? -14.405 8.182 10.062 1.00 90.69 117 ASN A CA 1
ATOM 947 C C . ASN A 1 117 ? -14.900 7.821 11.463 1.00 90.69 117 ASN A C 1
ATOM 949 O O . ASN A 1 117 ? -15.117 8.710 12.286 1.00 90.69 117 ASN A O 1
ATOM 953 N N . ASP A 1 118 ? -15.037 6.530 11.752 1.00 91.81 118 ASP A N 1
ATOM 954 C CA . ASP A 1 118 ? -15.413 6.047 13.074 1.00 91.81 118 ASP A CA 1
ATOM 955 C C . ASP A 1 118 ? -14.339 6.421 14.107 1.00 91.81 118 ASP A C 1
ATOM 957 O O . ASP A 1 118 ? -14.671 6.986 15.147 1.00 91.81 118 ASP A O 1
ATOM 961 N N . ILE A 1 119 ? -13.049 6.234 13.794 1.00 92.44 119 ILE A N 1
ATOM 962 C CA . ILE A 1 119 ? -11.945 6.678 14.666 1.00 92.44 119 ILE A CA 1
ATOM 963 C C . ILE A 1 119 ? -12.005 8.193 14.891 1.00 92.44 119 ILE A C 1
ATOM 965 O O . ILE A 1 119 ? -11.974 8.644 16.033 1.00 92.44 119 ILE A O 1
ATOM 969 N N . LYS A 1 120 ? -12.167 8.997 13.832 1.00 90.69 120 LYS A N 1
ATOM 970 C CA . LYS A 1 120 ? -12.280 10.464 13.968 1.00 90.69 120 LYS A CA 1
ATOM 971 C C . LYS A 1 120 ? -13.454 10.891 14.845 1.00 90.69 120 LYS A C 1
ATOM 973 O O . LYS A 1 120 ? -13.365 11.883 15.565 1.00 90.69 120 LYS A O 1
ATOM 978 N N . LYS A 1 121 ? -14.564 10.159 14.774 1.00 91.56 121 LYS A N 1
ATOM 979 C CA . LYS A 1 121 ? -15.769 10.449 15.546 1.00 91.56 121 LYS A CA 1
ATOM 980 C C . LYS A 1 121 ? -15.620 10.068 17.016 1.00 91.56 121 LYS A C 1
ATOM 982 O O . LYS A 1 121 ? -16.056 10.828 17.876 1.00 91.56 121 LYS A O 1
ATOM 987 N N . TYR A 1 122 ? -15.069 8.889 17.294 1.00 92.38 122 TYR A N 1
ATOM 988 C CA . TYR A 1 122 ? -15.125 8.278 18.622 1.00 92.38 122 TYR A CA 1
ATOM 989 C C . TYR A 1 122 ? -13.847 8.423 19.440 1.00 92.38 122 TYR A C 1
ATOM 991 O O . TYR A 1 122 ? -13.919 8.312 20.656 1.00 92.38 122 TYR A O 1
ATOM 999 N N . CYS A 1 123 ? -12.713 8.694 18.802 1.00 92.12 123 CYS A N 1
ATOM 1000 C CA . CYS A 1 123 ? -11.392 8.671 19.419 1.00 92.12 123 CYS A CA 1
ATOM 1001 C C . CYS A 1 123 ? -10.720 10.042 19.319 1.00 92.12 123 CYS A C 1
ATOM 1003 O O . CYS A 1 123 ? -9.598 10.153 18.837 1.00 92.12 123 CYS A O 1
ATOM 1005 N N . GLN A 1 124 ? -11.423 11.095 19.738 1.00 89.06 124 GLN A N 1
ATOM 1006 C CA . GLN A 1 124 ? -10.928 12.475 19.691 1.00 89.06 124 GLN A CA 1
ATOM 1007 C C . GLN A 1 124 ? -9.723 12.677 20.636 1.00 89.06 124 GLN A C 1
ATOM 1009 O O . GLN A 1 124 ? -9.526 11.864 21.542 1.00 89.06 124 GLN A O 1
ATOM 1014 N N . PRO A 1 125 ? -8.930 13.761 20.488 1.00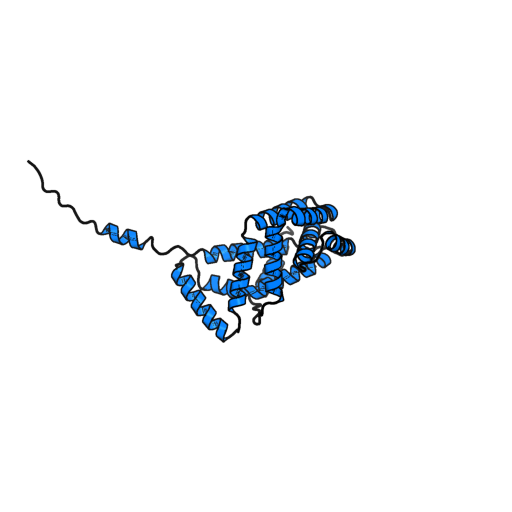 86.19 125 PRO A N 1
ATOM 1015 C CA . PRO A 1 125 ? -7.732 13.989 21.309 1.00 86.19 125 PRO A CA 1
ATOM 1016 C C . PRO A 1 125 ? -7.972 14.000 22.826 1.00 86.19 125 PRO A C 1
ATOM 1018 O O . PRO A 1 125 ? -7.073 13.691 23.599 1.00 86.19 125 PRO A O 1
ATOM 1021 N N . ASN A 1 126 ? -9.183 14.352 23.258 1.00 86.06 126 ASN A N 1
ATOM 1022 C CA . ASN A 1 126 ? -9.603 14.395 24.660 1.00 86.06 126 ASN A CA 1
ATOM 1023 C C . ASN A 1 126 ? -10.313 13.114 25.140 1.00 86.06 126 ASN A C 1
ATOM 1025 O O . ASN A 1 126 ? -10.738 13.060 26.290 1.00 86.06 126 ASN A O 1
ATOM 1029 N N . THR A 1 127 ? -10.479 12.108 24.277 1.00 87.19 127 THR A N 1
ATOM 1030 C CA . THR A 1 127 ? -11.083 10.817 24.637 1.00 87.19 127 THR A CA 1
ATOM 1031 C C . THR A 1 127 ? -10.021 9.908 25.255 1.00 87.19 127 THR A C 1
ATOM 1033 O O . THR A 1 127 ? -8.904 9.816 24.741 1.00 87.19 127 THR A O 1
ATOM 1036 N N . THR A 1 128 ? -10.348 9.213 26.345 1.00 89.81 128 THR A N 1
ATOM 1037 C CA . THR A 1 128 ? -9.425 8.232 26.942 1.00 89.81 128 THR A CA 1
ATOM 1038 C C . THR A 1 128 ? -9.285 7.004 26.037 1.00 89.81 128 THR A C 1
ATOM 1040 O O . THR A 1 128 ? -10.164 6.722 25.220 1.00 89.81 128 THR A O 1
ATOM 1043 N N . SER A 1 129 ? -8.193 6.243 26.163 1.00 87.62 129 SER A N 1
ATOM 1044 C CA . SER A 1 129 ? -8.029 5.013 25.366 1.00 87.62 129 SER A CA 1
ATOM 1045 C C . SER A 1 129 ? -9.167 4.014 25.592 1.00 87.62 129 SER A C 1
ATOM 1047 O O . SER A 1 129 ? -9.693 3.472 24.625 1.00 87.62 129 SER A O 1
ATOM 1049 N N . VAL A 1 130 ? -9.601 3.842 26.847 1.00 91.06 130 VAL A N 1
ATOM 1050 C CA . VAL A 1 130 ? -10.703 2.935 27.208 1.00 91.06 130 VAL A CA 1
ATOM 1051 C C . VAL A 1 130 ? -12.016 3.389 26.572 1.00 91.06 130 VAL A C 1
ATOM 1053 O O . VAL A 1 130 ? -12.690 2.602 25.917 1.00 91.06 130 VAL A O 1
ATOM 1056 N N . GLU A 1 131 ? -12.354 4.676 26.687 1.00 91.88 131 GLU A N 1
ATOM 1057 C CA . GLU A 1 131 ? -13.592 5.215 26.115 1.00 91.88 131 GLU A CA 1
ATOM 1058 C C . GLU A 1 131 ? -13.603 5.115 24.579 1.00 91.88 131 GLU A C 1
ATOM 1060 O O . GLU A 1 131 ? -14.634 4.804 23.977 1.00 91.88 131 GLU A O 1
ATOM 1065 N N . CYS A 1 132 ? -12.459 5.358 23.934 1.00 92.69 132 CYS A N 1
ATOM 1066 C CA . CYS A 1 132 ? -12.297 5.176 22.493 1.00 92.69 132 CYS A CA 1
ATOM 1067 C C . CYS A 1 132 ? -12.519 3.709 22.090 1.00 92.69 132 CYS A C 1
ATOM 1069 O O . CYS A 1 132 ? -13.304 3.442 21.177 1.00 92.69 132 CYS A O 1
ATOM 1071 N N . GLU A 1 133 ? -11.879 2.763 22.781 1.00 92.12 133 GLU A N 1
ATOM 1072 C CA . GLU A 1 133 ? -11.995 1.331 22.497 1.00 92.12 133 GLU A CA 1
ATOM 1073 C C . GLU A 1 133 ? -13.434 0.830 22.676 1.00 92.12 133 GLU A C 1
ATOM 1075 O O . GLU A 1 133 ? -13.983 0.201 21.770 1.00 92.12 133 GLU A O 1
ATOM 1080 N N . GLU A 1 134 ? -14.090 1.183 23.784 1.00 94.00 134 GLU A N 1
ATOM 1081 C CA . GLU A 1 134 ? -15.482 0.810 24.054 1.00 94.00 134 GLU A CA 1
ATOM 1082 C C . GLU A 1 134 ? -16.436 1.344 22.977 1.00 94.00 134 GLU A C 1
ATOM 1084 O O . GLU A 1 134 ? -17.274 0.604 22.446 1.00 94.00 134 GLU A O 1
ATOM 1089 N N . LYS A 1 135 ? -16.290 2.622 22.597 1.00 94.44 135 LYS A N 1
ATOM 1090 C CA . LYS A 1 135 ? -17.117 3.241 21.551 1.00 94.44 135 LYS A CA 1
ATOM 1091 C C . LYS A 1 135 ? -16.876 2.613 20.183 1.00 94.44 135 LYS A C 1
ATOM 1093 O O . LYS A 1 135 ? -17.843 2.381 19.451 1.00 94.44 135 LYS A O 1
ATOM 1098 N N . LEU A 1 136 ? -15.622 2.328 19.827 1.00 93.50 136 LEU A N 1
ATOM 1099 C CA . LEU A 1 136 ? -15.286 1.669 18.565 1.00 93.50 136 LEU A CA 1
ATOM 1100 C C . LEU A 1 136 ? -15.807 0.235 18.519 1.00 93.50 136 LEU A C 1
ATOM 1102 O O . LEU A 1 136 ? -16.363 -0.164 17.494 1.00 93.50 136 LEU A O 1
ATOM 1106 N N . LEU A 1 137 ? -15.687 -0.524 19.608 1.00 93.19 137 LEU A N 1
ATOM 1107 C CA . LEU A 1 137 ? -16.185 -1.894 19.695 1.00 93.19 137 LEU A CA 1
ATOM 1108 C C . LEU A 1 137 ? -17.710 -1.933 19.569 1.00 93.19 137 LEU A C 1
ATOM 1110 O O . LEU A 1 137 ? -18.244 -2.678 18.742 1.00 93.19 137 LEU A O 1
ATOM 1114 N N . TYR A 1 138 ? -18.410 -1.067 20.309 1.00 93.69 138 TYR A N 1
ATOM 1115 C CA . TYR A 1 138 ? -19.860 -0.926 20.202 1.00 93.69 138 TYR A CA 1
ATOM 1116 C C . TYR A 1 138 ? -20.285 -0.544 18.779 1.00 93.69 138 TYR A C 1
ATOM 1118 O O . TYR A 1 138 ? -21.140 -1.198 18.179 1.00 93.69 138 TYR A O 1
ATOM 1126 N N . ASN A 1 139 ? -19.660 0.483 18.198 1.00 92.12 139 ASN A N 1
ATOM 1127 C CA . ASN A 1 139 ? -19.984 0.917 16.845 1.00 92.12 139 ASN A CA 1
ATOM 1128 C C . ASN A 1 139 ? -19.680 -0.174 15.806 1.00 92.12 139 ASN A C 1
ATOM 1130 O O . ASN A 1 139 ? -20.487 -0.394 14.908 1.00 92.12 139 ASN A O 1
ATOM 1134 N N . THR A 1 140 ? -18.579 -0.913 15.949 1.00 90.25 140 THR A N 1
ATOM 1135 C CA . THR A 1 140 ? -18.234 -2.027 15.053 1.00 90.25 140 THR A CA 1
ATOM 1136 C C . THR A 1 140 ? -19.285 -3.132 15.108 1.00 90.25 140 THR A C 1
ATOM 1138 O O . THR A 1 140 ? -19.671 -3.652 14.058 1.00 90.25 140 THR A O 1
ATOM 1141 N N . ALA A 1 141 ? -19.803 -3.458 16.295 1.00 90.56 141 ALA A N 1
ATOM 1142 C CA . ALA A 1 141 ? -20.902 -4.408 16.447 1.00 90.56 141 ALA A CA 1
ATOM 1143 C C . ALA A 1 141 ? -22.183 -3.902 15.761 1.00 90.56 141 ALA A C 1
ATOM 1145 O O . ALA A 1 141 ? -22.782 -4.624 14.965 1.00 90.56 141 ALA A O 1
ATOM 1146 N N . VAL A 1 142 ? -22.560 -2.638 15.986 1.00 90.06 142 VAL A N 1
ATOM 1147 C CA . VAL A 1 142 ? -23.738 -2.015 15.353 1.00 90.06 142 VAL A CA 1
ATOM 1148 C C . VAL A 1 142 ? -23.611 -1.970 13.829 1.00 90.06 142 VAL A C 1
ATOM 1150 O O . VAL A 1 142 ? -24.564 -2.287 13.116 1.00 90.06 142 VAL A O 1
ATOM 1153 N N . GLN A 1 143 ? -22.443 -1.599 13.308 1.00 86.75 143 GLN A N 1
ATOM 1154 C CA . GLN A 1 143 ? -22.186 -1.576 11.870 1.00 86.75 143 GLN A CA 1
ATOM 1155 C C . GLN A 1 143 ? -22.180 -2.985 11.283 1.00 86.75 143 GLN A C 1
ATOM 1157 O O . GLN A 1 143 ? -22.707 -3.174 10.194 1.00 86.75 143 GLN A O 1
ATOM 1162 N N . SER A 1 144 ? -21.693 -3.989 12.018 1.00 88.06 144 SER A N 1
ATOM 1163 C CA . SER A 1 144 ? -21.711 -5.389 11.571 1.00 88.06 144 SER A CA 1
ATOM 1164 C C . SER A 1 144 ? -23.128 -5.947 11.381 1.00 88.06 144 SER A C 1
ATOM 1166 O O . SER A 1 144 ? -23.319 -6.843 10.562 1.00 88.06 144 SER A O 1
ATOM 1168 N N . LEU A 1 145 ? -24.134 -5.394 12.073 1.00 88.00 145 LEU A N 1
ATOM 1169 C CA . LEU A 1 145 ? -25.548 -5.733 11.849 1.00 88.00 145 LEU A CA 1
ATOM 1170 C C . LEU A 1 145 ? -26.081 -5.190 10.513 1.00 88.00 145 LEU A C 1
ATOM 1172 O O . LEU A 1 145 ? -26.944 -5.807 9.897 1.00 88.00 145 LEU A O 1
ATOM 1176 N N . LYS A 1 146 ? -25.583 -4.031 10.069 1.00 86.94 146 LYS A N 1
ATOM 1177 C CA . LYS A 1 146 ? -25.986 -3.379 8.806 1.00 86.94 146 LYS A CA 1
ATOM 1178 C C . LYS A 1 146 ? -25.131 -3.830 7.625 1.00 86.94 146 LYS A C 1
ATOM 1180 O O . LYS A 1 146 ? -25.589 -3.849 6.488 1.00 86.94 146 LYS A O 1
ATOM 1185 N N . CYS A 1 147 ? -23.883 -4.159 7.918 1.00 86.00 147 CYS A N 1
ATOM 1186 C CA . CYS A 1 147 ? -22.836 -4.508 6.990 1.00 86.00 147 CYS A CA 1
ATOM 1187 C C . CYS A 1 147 ? -22.148 -5.788 7.481 1.00 86.00 147 CYS A C 1
ATOM 1189 O O . CYS A 1 147 ? -21.194 -5.717 8.265 1.00 86.00 147 CYS A O 1
ATOM 1191 N N . PRO A 1 148 ? -22.607 -6.972 7.042 1.00 86.69 148 PRO A N 1
ATOM 1192 C CA . PRO A 1 148 ? -21.916 -8.215 7.352 1.00 86.69 148 PRO A CA 1
ATOM 1193 C C . PRO A 1 148 ? -20.430 -8.098 7.000 1.00 86.69 148 PRO A C 1
ATOM 1195 O O . PRO A 1 148 ? -20.081 -7.539 5.965 1.00 86.69 148 PRO A O 1
ATOM 1198 N N . PHE A 1 149 ? -19.549 -8.617 7.854 1.00 86.56 149 PHE A N 1
ATOM 1199 C CA . PHE A 1 149 ? -18.090 -8.528 7.687 1.00 86.56 149 PHE A CA 1
ATOM 1200 C C . PHE A 1 149 ? -17.477 -7.124 7.812 1.00 86.56 149 PHE A C 1
ATOM 1202 O O . PHE A 1 149 ? -16.308 -6.951 7.466 1.00 86.56 149 PHE A O 1
ATOM 1209 N N . TYR A 1 150 ? -18.184 -6.139 8.380 1.00 89.50 150 TYR A N 1
ATOM 1210 C CA . TYR A 1 150 ? -17.616 -4.809 8.636 1.00 89.50 150 TYR A CA 1
ATOM 1211 C C . TYR A 1 150 ? -16.282 -4.846 9.405 1.00 89.50 150 TYR A C 1
ATOM 1213 O O . TYR A 1 150 ? -15.364 -4.088 9.103 1.00 89.50 150 TYR A O 1
ATOM 1221 N N . ILE A 1 151 ? -16.115 -5.802 10.323 1.00 90.25 151 ILE A N 1
ATOM 1222 C CA . ILE A 1 151 ? -14.849 -6.035 11.034 1.00 90.25 151 ILE A CA 1
ATOM 1223 C C . ILE A 1 151 ? -13.635 -6.194 10.096 1.00 90.25 151 ILE A C 1
ATOM 1225 O O . ILE A 1 151 ? -12.525 -5.805 10.454 1.00 90.25 151 ILE A O 1
ATOM 1229 N N . ASN A 1 152 ? -13.812 -6.715 8.877 1.00 92.19 152 ASN A N 1
ATOM 1230 C CA . ASN A 1 152 ? -12.721 -6.848 7.911 1.00 92.19 152 ASN A CA 1
ATOM 1231 C C . ASN A 1 152 ? -12.210 -5.485 7.431 1.00 92.19 152 ASN A C 1
ATOM 1233 O O . ASN A 1 152 ? -11.018 -5.355 7.158 1.00 92.19 152 ASN A O 1
ATOM 1237 N N . HIS A 1 153 ? -13.071 -4.464 7.373 1.00 92.31 153 HIS A N 1
ATOM 1238 C CA . HIS A 1 153 ? -12.682 -3.098 7.021 1.00 92.31 153 HIS A CA 1
ATOM 1239 C C . HIS A 1 153 ? -11.718 -2.525 8.068 1.00 92.31 153 HIS A C 1
ATOM 1241 O O . HIS A 1 153 ? -10.654 -2.018 7.710 1.00 92.31 153 HIS A O 1
ATOM 1247 N N . PHE A 1 154 ? -12.043 -2.688 9.357 1.00 90.81 154 PHE A N 1
ATOM 1248 C CA . PHE A 1 154 ? -11.162 -2.318 10.470 1.00 90.81 154 PHE A CA 1
ATOM 1249 C C . PHE A 1 154 ? -9.840 -3.086 10.427 1.00 90.81 154 PHE A C 1
ATOM 1251 O O . PHE A 1 154 ? -8.772 -2.478 10.435 1.00 90.81 154 PHE A O 1
ATOM 1258 N N . LYS A 1 155 ? -9.899 -4.410 10.252 1.00 92.62 155 LYS A N 1
ATOM 1259 C CA . LYS A 1 155 ? -8.695 -5.242 10.144 1.00 92.62 155 LYS A CA 1
ATOM 1260 C C . LYS A 1 155 ? -7.822 -4.880 8.937 1.00 92.62 155 LYS A C 1
ATOM 1262 O O . LYS A 1 155 ? -6.613 -5.072 8.988 1.00 92.62 155 LYS A O 1
ATOM 1267 N N . LEU A 1 156 ? -8.394 -4.448 7.809 1.00 93.81 156 LEU A N 1
ATOM 1268 C CA . LEU A 1 156 ? -7.601 -3.989 6.661 1.00 93.81 156 LEU A CA 1
ATOM 1269 C C . LEU A 1 156 ? -6.931 -2.646 6.967 1.00 93.81 156 LEU A C 1
ATOM 1271 O O . LEU A 1 156 ? -5.774 -2.453 6.606 1.00 93.81 156 LEU A O 1
ATOM 1275 N N . ARG A 1 157 ? -7.646 -1.737 7.638 1.00 93.81 157 ARG A N 1
ATOM 1276 C CA . ARG A 1 157 ? -7.119 -0.441 8.075 1.00 93.81 157 ARG A CA 1
ATOM 1277 C C . ARG A 1 157 ? -5.940 -0.609 9.033 1.00 93.81 157 ARG A C 1
ATOM 1279 O O . ARG A 1 157 ? -4.919 0.033 8.828 1.00 93.81 157 ARG A O 1
ATOM 1286 N N . GLU A 1 158 ? -6.053 -1.489 10.024 1.00 93.62 158 GLU A N 1
ATOM 1287 C CA . GLU A 1 158 ? -4.966 -1.806 10.963 1.00 93.62 158 GLU A CA 1
ATOM 1288 C C . GLU A 1 158 ? -3.752 -2.423 10.262 1.00 93.62 158 GLU A C 1
ATOM 1290 O O . GLU A 1 158 ? -2.632 -1.959 10.459 1.00 93.62 158 GLU A O 1
ATOM 1295 N N . ASP A 1 159 ? -3.956 -3.418 9.393 1.00 95.19 159 ASP A N 1
ATOM 1296 C CA . ASP A 1 159 ? -2.855 -4.031 8.638 1.00 95.19 159 ASP A CA 1
ATOM 1297 C C . ASP A 1 159 ? -2.156 -3.025 7.716 1.00 95.19 159 ASP A C 1
ATOM 1299 O O . ASP A 1 159 ? -0.934 -3.062 7.555 1.00 95.19 159 ASP A O 1
ATOM 1303 N N . LEU A 1 160 ? -2.926 -2.122 7.102 1.00 95.31 160 LEU A N 1
ATOM 1304 C CA . LEU A 1 160 ? -2.391 -1.052 6.273 1.00 95.31 160 LEU A CA 1
ATOM 1305 C C . LEU A 1 160 ? -1.592 -0.057 7.113 1.00 95.31 160 LEU A C 1
ATOM 1307 O O . LEU A 1 160 ? -0.509 0.333 6.698 1.00 95.31 160 LEU A O 1
ATOM 1311 N N . GLU A 1 161 ? -2.084 0.321 8.290 1.00 94.88 161 GLU A N 1
ATOM 1312 C CA . GLU A 1 161 ? -1.359 1.192 9.211 1.00 94.88 161 GLU A CA 1
ATOM 1313 C C . GLU A 1 161 ? -0.032 0.559 9.652 1.00 94.88 161 GLU A C 1
ATOM 1315 O O . GLU A 1 161 ? 1.025 1.170 9.513 1.00 94.88 161 GLU A O 1
ATOM 1320 N N . ASN A 1 162 ? -0.070 -0.708 10.071 1.00 94.56 162 ASN A N 1
ATOM 1321 C CA . ASN A 1 162 ? 1.108 -1.474 10.480 1.00 94.56 162 ASN A CA 1
ATOM 1322 C C . ASN A 1 162 ? 2.134 -1.642 9.350 1.00 94.56 162 ASN A C 1
ATOM 1324 O O . ASN A 1 162 ? 3.323 -1.798 9.617 1.00 94.56 162 ASN A O 1
ATOM 1328 N N . LEU A 1 163 ? 1.693 -1.659 8.088 1.00 95.50 163 LEU A N 1
ATOM 1329 C CA . LEU A 1 163 ? 2.591 -1.657 6.937 1.00 95.50 163 LEU A CA 1
ATOM 1330 C C . LEU A 1 163 ? 3.145 -0.259 6.673 1.00 95.50 163 LEU A C 1
ATOM 1332 O O . LEU A 1 163 ? 4.356 -0.110 6.563 1.00 95.50 163 LEU A O 1
ATOM 1336 N N . LEU A 1 164 ? 2.269 0.734 6.512 1.00 95.00 164 LEU A N 1
ATOM 1337 C CA . LEU A 1 164 ? 2.655 2.060 6.044 1.00 95.00 164 LEU A CA 1
ATOM 1338 C C . LEU A 1 164 ? 3.481 2.804 7.086 1.00 95.00 164 LEU A C 1
ATOM 1340 O O . LEU A 1 164 ? 4.403 3.503 6.700 1.00 95.00 164 LEU A O 1
ATOM 1344 N N . LEU A 1 165 ? 3.212 2.630 8.378 1.00 92.00 165 LEU A N 1
ATOM 1345 C CA . LEU A 1 165 ? 3.975 3.281 9.446 1.00 92.00 165 LEU A CA 1
ATOM 1346 C C . LEU A 1 165 ? 5.185 2.454 9.913 1.00 92.00 165 LEU A C 1
ATOM 1348 O O . LEU A 1 165 ? 5.917 2.889 10.797 1.00 92.00 165 LEU A O 1
ATOM 1352 N N . ALA A 1 166 ? 5.429 1.275 9.328 1.00 94.19 166 ALA A N 1
ATOM 1353 C CA . ALA A 1 166 ? 6.646 0.526 9.612 1.00 94.19 166 ALA A CA 1
ATOM 1354 C C . ALA A 1 166 ? 7.871 1.223 9.009 1.00 94.19 166 ALA A C 1
ATOM 1356 O O . ALA A 1 166 ? 7.871 1.596 7.834 1.00 94.19 166 ALA A O 1
ATOM 1357 N N . GLU A 1 167 ? 8.949 1.288 9.789 1.00 94.75 167 GLU A N 1
ATOM 1358 C CA . GLU A 1 167 ? 10.226 1.891 9.393 1.00 94.75 167 GLU A CA 1
ATOM 1359 C C . GLU A 1 167 ? 10.743 1.341 8.055 1.00 94.75 167 GLU A C 1
ATOM 1361 O O . GLU A 1 167 ? 11.081 2.103 7.155 1.00 94.75 167 GLU A O 1
ATOM 1366 N N . ASP A 1 168 ? 10.711 0.018 7.857 1.00 94.12 168 ASP A N 1
ATOM 1367 C CA . ASP A 1 168 ? 11.163 -0.594 6.603 1.00 94.12 168 ASP A CA 1
ATOM 1368 C C . ASP A 1 168 ? 10.380 -0.102 5.370 1.00 94.12 168 ASP A C 1
ATOM 1370 O O . ASP A 1 168 ? 10.939 -0.025 4.271 1.00 94.12 168 ASP A O 1
ATOM 1374 N N . PHE A 1 169 ? 9.079 0.181 5.519 1.00 96.00 169 PHE A N 1
ATOM 1375 C CA . PHE A 1 169 ? 8.258 0.698 4.423 1.00 96.00 169 PHE A CA 1
ATOM 1376 C C . PHE A 1 169 ? 8.531 2.183 4.189 1.00 96.00 169 PHE A C 1
ATOM 1378 O O . PHE A 1 169 ? 8.640 2.595 3.036 1.00 96.00 169 PHE A O 1
ATOM 1385 N N . GLN A 1 170 ? 8.681 2.967 5.258 1.00 95.62 170 GLN A N 1
ATOM 1386 C CA . GLN A 1 170 ? 9.048 4.381 5.165 1.00 95.62 170 GLN A CA 1
ATOM 1387 C C . GLN A 1 170 ? 10.410 4.553 4.479 1.00 95.62 170 GLN A C 1
ATOM 1389 O O . GLN A 1 170 ? 10.508 5.309 3.516 1.00 95.62 170 GLN A O 1
ATOM 1394 N N . ASN A 1 171 ? 11.404 3.738 4.843 1.00 95.69 171 ASN A N 1
ATOM 1395 C CA . ASN A 1 171 ? 12.709 3.693 4.179 1.00 95.69 171 ASN A CA 1
ATOM 1396 C C . ASN A 1 171 ? 12.587 3.323 2.690 1.00 95.69 171 ASN A C 1
ATOM 1398 O O . ASN A 1 171 ? 13.205 3.949 1.832 1.00 95.69 171 ASN A O 1
ATOM 1402 N N . LEU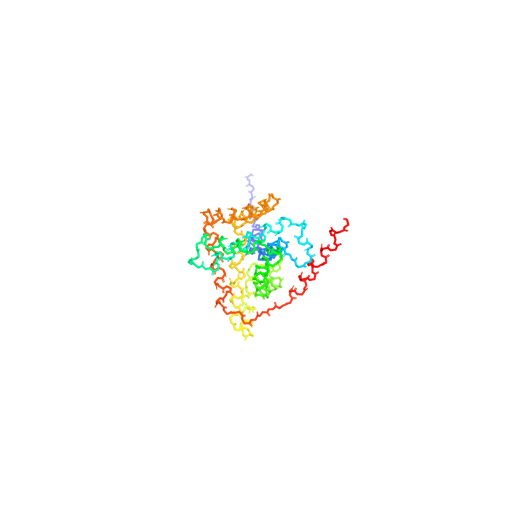 A 1 172 ? 11.758 2.324 2.351 1.00 95.94 172 LEU A N 1
ATOM 1403 C CA . LEU A 1 172 ? 11.494 1.966 0.952 1.00 95.94 172 LEU A CA 1
ATOM 1404 C C . LEU A 1 172 ? 10.856 3.132 0.178 1.00 95.94 172 LEU A C 1
ATOM 1406 O O . LEU A 1 172 ? 11.203 3.362 -0.982 1.00 95.94 172 LEU A O 1
ATOM 1410 N N . LEU A 1 173 ? 9.904 3.837 0.792 1.00 95.94 173 LEU A N 1
ATOM 1411 C CA . LEU A 1 173 ? 9.213 4.971 0.188 1.00 95.94 173 LEU A CA 1
ATOM 1412 C C . LEU A 1 173 ? 10.168 6.153 -0.021 1.00 95.94 173 LEU A C 1
ATOM 1414 O O . LEU A 1 173 ? 10.165 6.743 -1.101 1.00 95.94 173 LEU A O 1
ATOM 1418 N N . GLU A 1 174 ? 11.011 6.462 0.960 1.00 95.19 174 GLU A N 1
ATOM 1419 C CA . GLU A 1 174 ? 12.024 7.515 0.880 1.00 95.19 174 GLU A CA 1
ATOM 1420 C C . GLU A 1 174 ? 13.056 7.245 -0.222 1.00 95.19 174 GLU A C 1
ATOM 1422 O O . GLU A 1 174 ? 13.292 8.100 -1.080 1.00 95.19 174 GLU A O 1
ATOM 1427 N N . GLU A 1 175 ? 13.593 6.025 -0.293 1.00 94.69 175 GLU A N 1
ATOM 1428 C CA . GLU A 1 175 ? 14.519 5.632 -1.359 1.00 94.69 175 GLU A CA 1
ATOM 1429 C C . GLU A 1 175 ? 13.857 5.678 -2.743 1.00 94.69 175 GLU A C 1
ATOM 1431 O O . GLU A 1 175 ? 14.478 6.118 -3.717 1.00 94.69 175 GLU A O 1
ATOM 1436 N N . ALA A 1 176 ? 12.589 5.258 -2.850 1.00 95.19 176 ALA A N 1
ATOM 1437 C CA . ALA A 1 176 ? 11.831 5.345 -4.097 1.00 95.19 176 ALA A CA 1
ATOM 1438 C C . ALA A 1 176 ? 11.671 6.803 -4.546 1.00 95.19 176 ALA A C 1
ATOM 1440 O O . ALA A 1 176 ? 11.763 7.106 -5.737 1.00 95.19 176 ALA A O 1
ATOM 1441 N N . MET A 1 177 ? 11.452 7.719 -3.602 1.00 91.19 177 MET A N 1
ATOM 1442 C CA . MET A 1 177 ? 11.353 9.142 -3.898 1.00 91.19 177 MET A CA 1
ATOM 1443 C C . MET A 1 177 ? 12.669 9.734 -4.363 1.00 91.19 177 MET A C 1
ATOM 1445 O O . MET A 1 177 ? 12.689 10.358 -5.423 1.00 91.19 177 MET A O 1
ATOM 1449 N N . SER A 1 178 ? 13.748 9.517 -3.611 1.00 91.94 178 SER A N 1
ATOM 1450 C CA . SER A 1 178 ? 15.084 9.978 -3.989 1.00 91.94 178 SER A CA 1
ATOM 1451 C C . SER A 1 178 ? 15.453 9.451 -5.379 1.00 91.94 178 SER A C 1
ATOM 1453 O O . SER A 1 178 ? 15.757 10.229 -6.285 1.00 91.94 178 SER A O 1
ATOM 1455 N N . THR A 1 179 ? 15.239 8.152 -5.615 1.00 92.19 179 THR A N 1
ATOM 1456 C CA . THR A 1 179 ? 15.468 7.540 -6.929 1.00 92.19 179 THR A CA 1
ATOM 1457 C C . THR A 1 179 ? 14.580 8.144 -8.015 1.00 92.19 179 THR A C 1
ATOM 1459 O O . THR A 1 179 ? 14.982 8.193 -9.173 1.00 92.19 179 THR A O 1
ATOM 1462 N N . SER A 1 180 ? 13.363 8.591 -7.692 1.00 90.00 180 SER A N 1
ATOM 1463 C CA . SER A 1 180 ? 12.457 9.176 -8.683 1.00 90.00 180 SER A CA 1
ATOM 1464 C C . SER A 1 180 ? 12.903 10.564 -9.136 1.00 90.00 180 SER A C 1
ATOM 1466 O O . SER A 1 180 ? 12.793 10.859 -10.322 1.00 90.00 180 SER A O 1
ATOM 1468 N N . VAL A 1 181 ? 13.449 11.379 -8.228 1.00 84.44 181 VAL A N 1
ATOM 1469 C CA . VAL A 1 181 ? 13.947 12.733 -8.526 1.00 84.44 181 VAL A CA 1
ATOM 1470 C C . VAL A 1 181 ? 15.135 12.676 -9.485 1.00 84.44 181 VAL A C 1
ATOM 1472 O O . VAL A 1 181 ? 15.232 13.447 -10.430 1.00 84.44 181 VAL A O 1
ATOM 1475 N N . GLU A 1 182 ? 16.017 11.705 -9.296 1.00 71.81 182 GLU A N 1
ATOM 1476 C CA . GLU A 1 182 ? 17.232 11.562 -10.105 1.00 71.81 182 GLU A CA 1
ATOM 1477 C C . GLU A 1 182 ? 17.050 10.581 -11.279 1.00 71.81 182 GLU A C 1
ATOM 1479 O O . GLU A 1 182 ? 17.964 10.327 -12.070 1.00 71.81 182 GLU A O 1
ATOM 1484 N N . GLY A 1 183 ? 15.877 9.953 -11.374 1.00 66.12 183 GLY A N 1
ATOM 1485 C CA . GLY A 1 183 ? 15.699 8.705 -12.101 1.00 66.12 183 GLY A CA 1
ATOM 1486 C C . GLY A 1 183 ? 14.967 8.817 -13.423 1.00 66.12 183 GLY A C 1
ATOM 1487 O O . GLY A 1 183 ? 13.877 9.369 -13.519 1.00 66.12 183 GLY A O 1
ATOM 1488 N N . ASN A 1 184 ? 15.516 8.145 -14.429 1.00 86.12 184 ASN A N 1
ATOM 1489 C CA . ASN A 1 184 ? 14.787 7.730 -15.624 1.00 86.12 184 ASN A CA 1
ATOM 1490 C C . ASN A 1 184 ? 14.202 6.312 -15.446 1.00 86.12 184 ASN A C 1
ATOM 1492 O O . ASN A 1 184 ? 14.432 5.639 -14.437 1.00 86.12 184 ASN A O 1
ATOM 1496 N N . ASP A 1 185 ? 13.504 5.813 -16.467 1.00 91.69 185 ASP A N 1
ATOM 1497 C CA . ASP A 1 185 ? 12.913 4.468 -16.484 1.00 91.69 185 ASP A CA 1
ATOM 1498 C C . ASP A 1 185 ? 13.914 3.350 -16.114 1.00 91.69 185 ASP A C 1
ATOM 1500 O O . ASP A 1 185 ? 13.537 2.360 -15.485 1.00 91.69 185 ASP A O 1
ATOM 1504 N N . LYS A 1 186 ? 15.202 3.484 -16.466 1.00 92.62 186 LYS A N 1
ATOM 1505 C CA . LYS A 1 186 ? 16.240 2.496 -16.119 1.00 92.62 186 LYS A CA 1
ATOM 1506 C C . LYS A 1 186 ? 16.518 2.492 -14.616 1.00 92.62 186 LYS A C 1
ATOM 1508 O O . LYS A 1 186 ? 16.602 1.412 -14.031 1.00 92.62 186 LYS A O 1
ATOM 1513 N N . ASN A 1 187 ? 16.622 3.667 -13.998 1.00 93.44 187 ASN A N 1
ATOM 1514 C CA . ASN A 1 187 ? 16.826 3.794 -12.554 1.00 93.44 187 ASN A CA 1
ATOM 1515 C C . ASN A 1 187 ? 15.619 3.234 -11.787 1.00 93.44 187 ASN A C 1
ATOM 1517 O O . ASN A 1 187 ? 15.807 2.448 -10.863 1.00 93.44 187 ASN A O 1
ATOM 1521 N N . ALA A 1 188 ? 14.394 3.501 -12.254 1.00 95.00 188 ALA A N 1
ATOM 1522 C CA . ALA A 1 188 ? 13.173 2.922 -11.687 1.00 95.00 188 ALA A CA 1
ATOM 1523 C C . ALA A 1 188 ? 13.156 1.380 -11.728 1.00 95.00 188 ALA A C 1
ATOM 1525 O O . ALA A 1 188 ? 12.793 0.715 -10.755 1.00 95.00 188 ALA A O 1
ATOM 1526 N N . LEU A 1 189 ? 13.569 0.783 -12.851 1.00 96.19 189 LEU A N 1
ATOM 1527 C CA . LEU A 1 189 ? 13.656 -0.676 -12.968 1.00 96.19 189 LEU A CA 1
ATOM 1528 C C . LEU A 1 189 ? 14.767 -1.269 -12.095 1.00 96.19 189 LEU A C 1
ATOM 1530 O O . LEU A 1 189 ? 14.578 -2.348 -11.531 1.00 96.19 189 LEU A O 1
ATOM 1534 N N . ASN A 1 190 ? 15.909 -0.589 -11.980 1.00 95.81 190 ASN A N 1
ATOM 1535 C CA . ASN A 1 190 ? 17.001 -1.012 -11.106 1.00 95.81 190 ASN A CA 1
ATOM 1536 C C . ASN A 1 190 ? 16.589 -0.954 -9.636 1.00 95.81 190 ASN A C 1
ATOM 1538 O O . ASN A 1 190 ? 16.833 -1.920 -8.916 1.00 95.81 190 ASN A O 1
ATOM 1542 N N . PHE A 1 191 ? 15.908 0.117 -9.220 1.00 96.56 191 PHE A N 1
ATOM 1543 C CA . PHE A 1 191 ? 15.331 0.233 -7.884 1.00 96.56 191 PHE A CA 1
ATOM 1544 C C . PHE A 1 191 ? 14.453 -0.972 -7.566 1.00 96.56 191 PHE A C 1
ATOM 1546 O O . PHE A 1 191 ? 14.711 -1.668 -6.594 1.00 96.56 191 PHE A O 1
ATOM 1553 N N . PHE A 1 192 ? 13.505 -1.307 -8.448 1.00 96.75 192 PHE A N 1
ATOM 1554 C CA . PHE A 1 192 ? 12.654 -2.485 -8.266 1.00 96.75 192 PHE A CA 1
ATOM 1555 C C . PHE A 1 192 ? 13.461 -3.777 -8.051 1.00 96.75 192 PHE A C 1
ATOM 1557 O O . PHE A 1 192 ? 13.138 -4.567 -7.162 1.00 96.75 192 PHE A O 1
ATOM 1564 N N . VAL A 1 193 ? 14.512 -4.007 -8.847 1.00 96.69 193 VAL A N 1
ATOM 1565 C CA . VAL A 1 193 ? 15.375 -5.187 -8.682 1.00 96.69 193 VAL A CA 1
ATOM 1566 C C . VAL A 1 193 ? 16.038 -5.184 -7.305 1.00 96.69 193 VAL A C 1
ATOM 1568 O O . VAL A 1 193 ? 16.006 -6.209 -6.626 1.00 96.69 193 VAL A O 1
ATOM 1571 N N . GLN A 1 194 ? 16.588 -4.045 -6.879 1.00 96.56 194 GLN A N 1
ATOM 1572 C CA . GLN A 1 194 ? 17.225 -3.906 -5.569 1.00 96.56 194 GLN A CA 1
ATOM 1573 C C . GLN A 1 194 ? 16.226 -4.089 -4.422 1.00 96.56 194 GLN A C 1
ATOM 1575 O O . GLN A 1 194 ? 16.522 -4.811 -3.473 1.00 96.56 194 GLN A O 1
ATOM 1580 N N . SER A 1 195 ? 15.009 -3.548 -4.528 1.00 96.50 195 SER A N 1
ATOM 1581 C CA . SER A 1 195 ? 13.960 -3.754 -3.525 1.00 96.50 195 SER A CA 1
ATOM 1582 C C . SER A 1 195 ? 13.615 -5.236 -3.374 1.00 96.50 195 SER A C 1
ATOM 1584 O O . SER A 1 195 ? 13.500 -5.728 -2.257 1.00 96.50 195 SER A O 1
ATOM 1586 N N . VAL A 1 196 ? 13.495 -5.988 -4.474 1.00 94.56 196 VAL A N 1
ATOM 1587 C CA . VAL A 1 196 ? 13.208 -7.434 -4.400 1.00 94.56 196 VAL A CA 1
ATOM 1588 C C . VAL A 1 196 ? 14.334 -8.215 -3.718 1.00 94.56 196 VAL A C 1
ATOM 1590 O O . VAL A 1 196 ? 14.063 -9.180 -3.001 1.00 94.56 196 VAL A O 1
ATOM 1593 N N . LEU A 1 197 ? 15.586 -7.807 -3.920 1.00 93.62 197 LEU A N 1
ATOM 1594 C CA . LEU A 1 197 ? 16.742 -8.462 -3.307 1.00 93.62 197 LEU A CA 1
ATOM 1595 C C . LEU A 1 197 ? 16.859 -8.138 -1.812 1.00 93.62 197 LEU A C 1
ATOM 1597 O O . LEU A 1 197 ? 17.056 -9.054 -1.011 1.00 93.62 197 LEU A O 1
ATOM 1601 N N . ASN A 1 198 ? 16.676 -6.867 -1.447 1.00 94.56 198 ASN A N 1
ATOM 1602 C CA . ASN A 1 198 ? 17.076 -6.339 -0.140 1.00 94.56 198 ASN A CA 1
ATOM 1603 C C . ASN A 1 198 ? 15.897 -6.093 0.819 1.00 94.56 198 ASN A C 1
ATOM 1605 O O . ASN A 1 198 ? 16.102 -5.979 2.021 1.00 94.56 198 ASN A O 1
ATOM 1609 N N . ARG A 1 199 ? 14.654 -6.023 0.322 1.00 93.12 199 ARG A N 1
ATOM 1610 C CA . ARG A 1 199 ? 13.463 -5.606 1.095 1.00 93.12 199 ARG A CA 1
ATOM 1611 C C . ARG A 1 199 ? 12.383 -6.695 1.155 1.00 93.12 199 ARG A C 1
ATOM 1613 O O . ARG A 1 199 ? 11.187 -6.404 1.127 1.00 93.12 199 ARG A O 1
ATOM 1620 N N . LYS A 1 200 ? 12.786 -7.971 1.234 1.00 91.00 200 LYS A N 1
ATOM 1621 C CA . LYS A 1 200 ? 11.865 -9.130 1.189 1.00 91.00 200 LYS A CA 1
ATOM 1622 C C . LYS A 1 200 ? 10.728 -9.035 2.212 1.00 91.00 200 LYS A C 1
ATOM 1624 O O . LYS A 1 200 ? 9.579 -9.241 1.841 1.00 91.00 200 LYS A O 1
ATOM 1629 N N . ASN A 1 201 ? 11.028 -8.664 3.457 1.00 92.75 201 ASN A N 1
ATOM 1630 C CA . ASN A 1 201 ? 10.036 -8.608 4.538 1.00 92.75 201 ASN A CA 1
ATOM 1631 C C . ASN A 1 201 ? 8.891 -7.631 4.235 1.00 92.75 201 ASN A C 1
ATOM 1633 O O . ASN A 1 201 ? 7.722 -7.994 4.356 1.00 92.75 201 ASN A O 1
ATOM 1637 N N . VAL A 1 202 ? 9.212 -6.414 3.784 1.00 95.00 202 VAL A N 1
ATOM 1638 C CA . VAL A 1 202 ? 8.198 -5.431 3.371 1.00 95.00 202 VAL A CA 1
ATOM 1639 C C . VAL A 1 202 ? 7.394 -5.932 2.183 1.00 95.00 202 VAL A C 1
ATOM 1641 O O . VAL A 1 202 ? 6.170 -5.835 2.195 1.00 95.00 202 VAL A O 1
ATOM 1644 N N . LEU A 1 203 ? 8.047 -6.515 1.176 1.00 95.19 203 LEU A N 1
ATOM 1645 C CA . LEU A 1 203 ? 7.349 -7.019 -0.007 1.00 95.19 203 LEU A CA 1
ATOM 1646 C C . LEU A 1 203 ? 6.410 -8.192 0.316 1.00 95.19 203 LEU A C 1
ATOM 1648 O O . LEU A 1 203 ? 5.337 -8.285 -0.283 1.00 95.19 203 LEU A O 1
ATOM 1652 N N . GLU A 1 204 ? 6.757 -9.051 1.279 1.00 93.69 204 GLU A N 1
ATOM 1653 C CA . GLU A 1 204 ? 5.845 -10.090 1.771 1.00 93.69 204 GLU A CA 1
ATOM 1654 C C . GLU A 1 204 ? 4.657 -9.495 2.535 1.00 93.69 204 GLU A C 1
ATOM 1656 O O . GLU A 1 204 ? 3.519 -9.886 2.270 1.00 93.69 204 GLU A O 1
ATOM 1661 N N . LYS A 1 205 ? 4.870 -8.492 3.401 1.00 94.56 205 LYS A N 1
ATOM 1662 C CA . LYS A 1 205 ? 3.764 -7.777 4.066 1.00 94.56 205 LYS A CA 1
ATOM 1663 C C . LYS A 1 205 ? 2.832 -7.111 3.046 1.00 94.56 205 LYS A C 1
ATOM 1665 O O . LYS A 1 205 ? 1.616 -7.274 3.121 1.00 94.56 205 LYS A O 1
ATOM 1670 N N . MET A 1 206 ? 3.389 -6.443 2.032 1.00 95.25 206 MET A N 1
ATOM 1671 C CA . MET A 1 206 ? 2.620 -5.875 0.917 1.00 95.25 206 MET A CA 1
ATOM 1672 C C . MET A 1 206 ? 1.824 -6.950 0.166 1.00 95.25 206 MET A C 1
ATOM 1674 O O . MET A 1 206 ? 0.673 -6.724 -0.204 1.00 95.25 206 MET A O 1
ATOM 1678 N N . ARG A 1 207 ? 2.410 -8.133 -0.057 1.00 94.56 207 ARG A N 1
ATOM 1679 C CA . ARG A 1 207 ? 1.725 -9.266 -0.695 1.00 94.56 207 ARG A CA 1
ATOM 1680 C C . ARG A 1 207 ? 0.581 -9.798 0.161 1.00 94.56 207 ARG A C 1
ATOM 1682 O O . ARG A 1 207 ? -0.485 -10.078 -0.386 1.00 94.56 207 ARG A O 1
ATOM 1689 N N . MET A 1 208 ? 0.780 -9.944 1.468 1.00 92.94 208 MET A N 1
ATOM 1690 C CA . MET A 1 208 ? -0.275 -10.358 2.396 1.00 92.94 208 MET A CA 1
ATOM 1691 C C . MET A 1 208 ? -1.440 -9.369 2.373 1.00 92.94 208 MET A C 1
ATOM 1693 O O . MET A 1 208 ? -2.583 -9.779 2.174 1.00 92.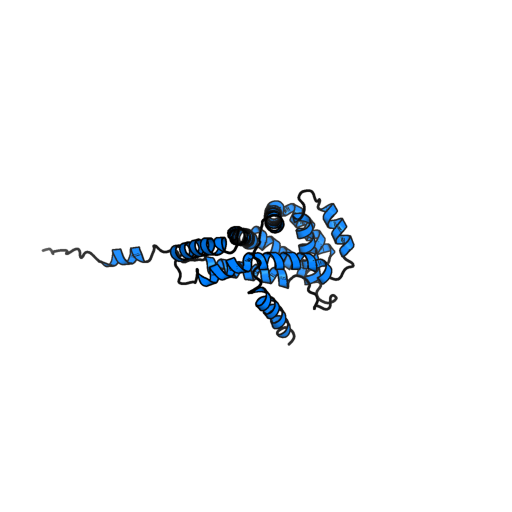94 208 MET A O 1
ATOM 1697 N N . LEU A 1 209 ? -1.142 -8.071 2.461 1.00 93.19 209 LEU A N 1
ATOM 1698 C CA . LEU A 1 209 ? -2.150 -7.018 2.391 1.00 93.19 209 LEU A CA 1
ATOM 1699 C C . LEU A 1 209 ? -2.890 -7.024 1.046 1.00 93.19 209 LEU A C 1
ATOM 1701 O O . LEU A 1 209 ? -4.116 -6.937 1.010 1.00 93.19 209 LEU A O 1
ATOM 1705 N N . TYR A 1 210 ? -2.168 -7.196 -0.068 1.00 91.62 210 TYR A N 1
ATOM 1706 C CA . TYR A 1 210 ? -2.778 -7.299 -1.394 1.00 91.62 210 TYR A CA 1
ATOM 1707 C C . TYR A 1 210 ? -3.724 -8.502 -1.499 1.00 91.62 210 TYR A C 1
ATOM 1709 O O . TYR A 1 210 ? -4.825 -8.381 -2.038 1.00 91.62 210 TYR A O 1
ATOM 1717 N N . LYS A 1 211 ? -3.316 -9.666 -0.975 1.00 90.62 211 LYS A N 1
ATOM 1718 C CA . LYS A 1 211 ? -4.165 -10.863 -0.942 1.00 90.62 211 LYS A CA 1
ATOM 1719 C C . LYS A 1 211 ? -5.431 -10.614 -0.132 1.00 90.62 211 LYS A C 1
ATOM 1721 O O . LYS A 1 211 ? -6.502 -10.918 -0.650 1.00 90.62 211 LYS A O 1
ATOM 1726 N N . LYS A 1 212 ? -5.303 -10.024 1.059 1.00 89.12 212 LYS A N 1
ATOM 1727 C CA . LYS A 1 212 ? -6.427 -9.662 1.927 1.00 89.12 212 LYS A CA 1
ATOM 1728 C C . LYS A 1 212 ? -7.405 -8.748 1.197 1.00 89.12 212 LYS A C 1
ATOM 1730 O O . LYS A 1 212 ? -8.562 -9.092 1.014 1.00 89.12 212 LYS A O 1
ATOM 1735 N N . HIS A 1 213 ? -6.903 -7.649 0.639 1.00 85.75 213 HIS A N 1
ATOM 1736 C CA . HIS A 1 213 ? -7.694 -6.705 -0.145 1.00 85.75 213 HIS A CA 1
ATOM 1737 C C . HIS A 1 213 ? -8.465 -7.355 -1.315 1.00 85.75 213 HIS A C 1
ATOM 1739 O O . HIS A 1 213 ? -9.584 -6.941 -1.607 1.00 85.75 213 HIS A O 1
ATOM 1745 N N . LYS A 1 214 ? -7.881 -8.344 -2.008 1.00 85.75 214 LYS A N 1
ATOM 1746 C CA . LYS A 1 214 ? -8.512 -8.973 -3.182 1.00 85.75 214 LYS A CA 1
ATOM 1747 C C . LYS A 1 214 ? -9.430 -10.156 -2.878 1.00 85.75 214 LYS A C 1
ATOM 1749 O O . LYS A 1 214 ? -10.289 -10.430 -3.711 1.00 85.75 214 LYS A O 1
ATOM 1754 N N . HIS A 1 215 ? -9.221 -10.871 -1.775 1.00 84.25 215 HIS A N 1
ATOM 1755 C CA . HIS A 1 215 ? -9.926 -12.131 -1.502 1.00 84.25 215 HIS A CA 1
ATOM 1756 C C . HIS A 1 215 ? -10.835 -12.074 -0.273 1.00 84.25 215 HIS A C 1
ATOM 1758 O O . HIS A 1 215 ? -11.730 -12.911 -0.170 1.00 84.25 215 HIS A O 1
ATOM 1764 N N . ASP A 1 216 ? -10.648 -11.108 0.629 1.00 85.44 216 ASP A N 1
ATOM 1765 C CA . ASP A 1 216 ? -11.592 -10.897 1.723 1.00 85.44 216 ASP A CA 1
ATOM 1766 C C . ASP A 1 216 ? -12.879 -10.238 1.210 1.00 85.44 216 ASP A C 1
ATOM 1768 O O . ASP A 1 216 ? -12.933 -9.607 0.150 1.00 85.44 216 ASP A O 1
ATOM 1772 N N . VAL A 1 217 ? -13.941 -10.387 1.998 1.00 83.62 217 VAL A N 1
ATOM 1773 C CA . VAL A 1 217 ? -15.263 -9.841 1.692 1.00 83.62 217 VAL A CA 1
ATOM 1774 C C . VAL A 1 217 ? -15.384 -8.440 2.294 1.00 83.62 217 VAL A C 1
ATOM 1776 O O . VAL A 1 217 ? -15.299 -8.282 3.514 1.00 83.62 217 VAL A O 1
ATOM 1779 N N . PHE A 1 218 ? -15.612 -7.448 1.426 1.00 83.75 218 PHE A N 1
ATOM 1780 C CA . PHE A 1 218 ? -15.830 -6.035 1.768 1.00 83.75 218 PHE A CA 1
ATOM 1781 C C . PHE A 1 218 ? -17.133 -5.536 1.122 1.00 83.75 218 PHE A C 1
ATOM 1783 O O . PHE A 1 218 ? -17.097 -4.879 0.077 1.00 83.75 218 PHE A O 1
ATOM 1790 N N . PRO A 1 219 ? -18.303 -5.890 1.676 1.00 74.44 219 PRO A N 1
ATOM 1791 C CA . PRO A 1 219 ? -19.578 -5.660 1.002 1.00 74.44 219 PRO A CA 1
ATOM 1792 C C . PRO A 1 219 ? -20.022 -4.192 1.050 1.00 74.44 219 PRO A C 1
ATOM 1794 O O . PRO A 1 219 ? -20.891 -3.796 0.277 1.00 74.44 219 PRO A O 1
ATOM 1797 N N . CYS A 1 220 ? -19.420 -3.376 1.921 1.00 76.12 220 CYS A N 1
ATOM 1798 C CA . CYS A 1 220 ? -19.838 -1.998 2.157 1.00 76.12 220 CYS A CA 1
ATOM 1799 C C . CYS A 1 220 ? -18.713 -1.037 1.802 1.00 76.12 220 CYS A C 1
ATOM 1801 O O . CYS A 1 220 ? -17.840 -0.741 2.612 1.00 76.12 220 CYS A O 1
ATOM 1803 N N . MET A 1 221 ? -18.721 -0.549 0.567 1.00 66.38 221 MET A N 1
ATOM 1804 C CA . MET A 1 221 ? -17.803 0.510 0.159 1.00 66.38 221 MET A CA 1
ATOM 1805 C C . MET A 1 221 ? -18.450 1.861 0.447 1.00 66.38 221 MET A C 1
ATOM 1807 O O . MET A 1 221 ? -19.484 2.198 -0.131 1.00 66.38 221 MET A O 1
ATOM 1811 N N . TYR A 1 222 ? -17.838 2.631 1.342 1.00 65.00 222 TYR A N 1
ATOM 1812 C CA . TYR A 1 222 ? -18.308 3.963 1.701 1.00 65.00 222 TYR A CA 1
ATOM 1813 C C . TYR A 1 222 ? -17.539 4.981 0.854 1.00 65.00 222 TYR A C 1
ATOM 1815 O O . TYR A 1 222 ? -16.315 5.048 0.885 1.00 65.00 222 TYR A O 1
ATOM 1823 N N . THR A 1 223 ? -18.250 5.749 0.026 1.00 53.12 223 THR A N 1
ATOM 1824 C CA . THR A 1 223 ? -17.643 6.727 -0.899 1.00 53.12 223 THR A CA 1
ATOM 1825 C C . THR A 1 223 ? -17.653 8.155 -0.341 1.00 53.12 223 THR A C 1
ATOM 1827 O O . THR A 1 223 ? -17.531 9.111 -1.109 1.00 53.12 223 THR A O 1
ATOM 1830 N N . GLY A 1 224 ? -17.856 8.317 0.971 1.00 47.19 224 GLY A N 1
ATOM 1831 C CA . GLY A 1 224 ? -18.118 9.601 1.628 1.00 47.19 224 GLY A CA 1
ATOM 1832 C C . GLY A 1 224 ? -16.952 10.578 1.501 1.00 47.19 224 GLY A C 1
ATOM 1833 O O . GLY A 1 224 ? -17.126 11.645 0.914 1.00 47.19 224 GLY A O 1
ATOM 1834 N N . MET A 1 225 ? -15.743 10.199 1.943 1.00 48.50 225 MET A N 1
ATOM 1835 C CA . MET A 1 225 ? -14.569 11.076 1.782 1.00 48.50 225 MET A CA 1
ATOM 1836 C C . MET A 1 225 ? -13.933 11.006 0.389 1.00 48.50 225 MET A C 1
ATOM 1838 O O . MET A 1 225 ? -13.070 11.825 0.076 1.00 48.50 225 MET A O 1
ATOM 1842 N N . PHE A 1 226 ? -14.326 10.056 -0.468 1.00 46.38 226 PHE A N 1
ATOM 1843 C CA . PHE A 1 226 ? -13.770 9.938 -1.821 1.00 46.38 226 PHE A CA 1
ATOM 1844 C C . PHE A 1 226 ? -14.063 11.190 -2.662 1.00 46.38 226 PHE A C 1
ATOM 1846 O O . PHE A 1 226 ? -13.184 11.678 -3.374 1.00 46.38 226 PHE A O 1
ATOM 1853 N N . LYS A 1 227 ? -15.268 11.761 -2.513 1.00 42.56 227 LYS A N 1
ATOM 1854 C CA . LYS A 1 227 ? -15.661 13.006 -3.190 1.00 42.56 227 LYS A CA 1
ATOM 1855 C C . LYS A 1 227 ? -14.870 14.214 -2.683 1.00 42.56 227 LYS A C 1
ATOM 1857 O O . LYS A 1 227 ? -14.375 14.991 -3.494 1.00 42.56 227 LYS A O 1
ATOM 1862 N N . ASP A 1 228 ? -14.682 14.338 -1.371 1.00 46.78 228 ASP A N 1
ATOM 1863 C CA . ASP A 1 228 ? -13.936 15.457 -0.775 1.00 46.78 228 ASP A CA 1
ATOM 1864 C C . ASP A 1 228 ? -12.428 15.365 -1.011 1.00 46.78 228 ASP A C 1
ATOM 1866 O O . ASP A 1 228 ? -11.738 16.382 -1.052 1.00 46.78 228 ASP A O 1
ATOM 1870 N N . TRP A 1 229 ? -11.900 14.155 -1.172 1.00 44.66 229 TRP A N 1
ATOM 1871 C CA . TRP A 1 229 ? -10.496 13.927 -1.476 1.00 44.66 229 TRP A CA 1
ATOM 1872 C C . TRP A 1 229 ? -10.161 14.170 -2.949 1.00 44.66 229 TRP A C 1
ATOM 1874 O O . TRP A 1 229 ? -9.207 14.887 -3.236 1.00 44.66 229 TRP A O 1
ATOM 1884 N N . GLN A 1 230 ? -10.977 13.668 -3.887 1.00 43.91 230 GLN A N 1
ATOM 1885 C CA . GLN A 1 230 ? -10.837 14.047 -5.299 1.00 43.91 230 GLN A CA 1
ATOM 1886 C C . GLN A 1 230 ? -10.926 15.569 -5.463 1.00 43.91 230 GLN A C 1
ATOM 1888 O O . GLN A 1 230 ? -10.129 16.156 -6.190 1.00 43.91 230 GLN A O 1
ATOM 1893 N N . LYS A 1 231 ? -11.840 16.213 -4.726 1.00 44.28 231 LYS A N 1
ATOM 1894 C CA . LYS A 1 231 ? -11.993 17.669 -4.722 1.00 44.28 231 LYS A CA 1
ATOM 1895 C C . LYS A 1 231 ? -10.767 18.392 -4.147 1.00 44.28 231 LYS A C 1
ATOM 1897 O O . LYS A 1 231 ? -10.325 19.352 -4.764 1.00 44.28 231 LYS A O 1
ATOM 1902 N N . ARG A 1 232 ? -10.183 17.907 -3.039 1.00 46.88 232 ARG A N 1
ATOM 1903 C CA . ARG A 1 232 ? -8.949 18.459 -2.437 1.00 46.88 232 ARG A CA 1
ATOM 1904 C C . ARG A 1 232 ? -7.716 18.325 -3.335 1.00 46.88 232 ARG A C 1
ATOM 1906 O O . ARG A 1 232 ? -6.933 19.263 -3.433 1.00 46.88 232 ARG A O 1
ATOM 1913 N N . ILE A 1 233 ? -7.560 17.193 -4.021 1.00 46.03 233 ILE A N 1
ATOM 1914 C CA . ILE A 1 233 ? -6.457 16.988 -4.973 1.00 46.03 233 ILE A CA 1
ATOM 1915 C C . ILE A 1 233 ? -6.599 17.917 -6.180 1.00 46.03 233 ILE A C 1
ATOM 1917 O O . ILE A 1 233 ? -5.611 18.497 -6.625 1.00 46.03 233 ILE A O 1
ATOM 1921 N N . CYS A 1 234 ? -7.816 18.079 -6.706 1.00 37.03 234 CYS A N 1
ATOM 1922 C CA . CYS A 1 234 ? -8.058 18.997 -7.814 1.00 37.03 234 CYS A CA 1
ATOM 1923 C C . CYS A 1 234 ? -7.865 20.466 -7.406 1.00 37.03 234 CYS A C 1
ATOM 1925 O O . CYS A 1 234 ? -7.297 21.215 -8.186 1.00 37.03 234 CYS A O 1
ATOM 1927 N N . SER A 1 235 ? -8.247 20.870 -6.188 1.00 37.03 235 SER A N 1
ATOM 1928 C CA . SER A 1 235 ? -8.075 22.256 -5.723 1.00 37.03 235 SER A CA 1
ATOM 1929 C C . SER A 1 235 ? -6.631 22.626 -5.364 1.00 37.03 235 SER A C 1
ATOM 1931 O O . SER A 1 235 ? -6.256 23.785 -5.488 1.00 37.03 235 SER A O 1
ATOM 1933 N N . ASN A 1 236 ? -5.802 21.670 -4.931 1.00 37.66 236 ASN A N 1
ATOM 1934 C CA . ASN A 1 236 ? -4.392 21.933 -4.606 1.00 37.66 236 ASN A CA 1
ATOM 1935 C C . ASN A 1 236 ? -3.488 22.042 -5.848 1.00 37.66 236 ASN A C 1
ATOM 1937 O O . ASN A 1 236 ? -2.355 22.506 -5.736 1.00 37.66 236 ASN A O 1
ATOM 1941 N N . LEU A 1 237 ? -3.970 21.643 -7.031 1.00 37.84 237 LEU A N 1
ATOM 1942 C CA . LEU A 1 237 ? -3.258 21.852 -8.297 1.00 37.84 237 LEU A CA 1
ATOM 1943 C C . LEU A 1 237 ? -3.349 23.306 -8.790 1.00 37.84 237 LEU A C 1
ATOM 1945 O O . LEU A 1 237 ? -2.416 23.759 -9.446 1.00 37.84 237 LEU A O 1
ATOM 1949 N N . ASP A 1 238 ? -4.394 24.045 -8.409 1.00 31.67 238 ASP A N 1
ATOM 1950 C CA . ASP A 1 238 ? -4.582 25.454 -8.796 1.00 31.67 238 ASP A CA 1
ATOM 1951 C C . ASP A 1 238 ? -3.727 26.432 -7.962 1.00 31.67 238 ASP A C 1
ATOM 1953 O O . ASP A 1 238 ? -3.568 27.594 -8.325 1.00 31.67 238 ASP A O 1
ATOM 1957 N N . VAL A 1 239 ? -3.143 25.974 -6.847 1.00 34.47 239 VAL A N 1
ATOM 1958 C CA . VAL A 1 239 ? -2.317 26.810 -5.948 1.00 34.47 239 VAL A CA 1
ATOM 1959 C C . VAL A 1 239 ? -0.819 26.720 -6.282 1.00 34.47 239 VAL A C 1
ATOM 1961 O O . VAL A 1 239 ? -0.033 27.536 -5.816 1.00 34.47 239 VAL A O 1
ATOM 1964 N N . LEU A 1 240 ? -0.407 25.769 -7.129 1.00 32.97 240 LEU A N 1
ATOM 1965 C CA . LEU A 1 240 ? 0.991 25.592 -7.559 1.00 32.97 240 LEU A CA 1
ATOM 1966 C C . LEU A 1 240 ? 1.273 26.135 -8.975 1.00 32.97 240 LEU A C 1
ATOM 1968 O O . LEU A 1 240 ? 2.335 25.862 -9.532 1.00 32.97 240 LEU A O 1
ATOM 1972 N N . SER A 1 241 ? 0.338 26.893 -9.559 1.00 32.22 241 SER A N 1
ATOM 1973 C CA . SER A 1 241 ? 0.487 27.561 -10.862 1.00 32.22 241 SER A CA 1
ATOM 1974 C C . SER A 1 241 ? 0.624 29.089 -10.773 1.00 32.22 241 SER A C 1
ATOM 1976 O O . SER A 1 241 ? 0.259 29.783 -11.722 1.00 32.22 241 SER A O 1
ATOM 1978 N N . LEU A 1 242 ? 1.142 29.614 -9.657 1.00 32.06 242 LEU A N 1
ATOM 1979 C CA . LEU A 1 242 ? 1.540 31.019 -9.501 1.00 32.06 242 LEU A CA 1
ATOM 1980 C C . LEU A 1 242 ? 3.017 31.121 -9.122 1.00 32.06 242 LEU A C 1
ATOM 1982 O O . LEU A 1 242 ? 3.412 30.455 -8.140 1.00 32.06 242 LEU A O 1
#

Organism: Manduca sexta (NCBI:txid7130)

Radius of gyration: 23.83 Å; chains: 1; bounding box: 43×48×100 Å

Sequence (242 aa):
MFRLVLLAVCPFGVMAYMFELNPTNNLWERNDQLLITLDFIYERLAGPITNDGCNSHRRSFSIMARSIIQYVRKTDITTKRVLKKIKKQLNQPADVIAADVRRDLNMIRAIIDQPMNDIKKYCQPNTTSVECEEKLLYNTAVQSLKCPFYINHFKLREDLENLLLAEDFQNLLEEAMSTSVEGNDKNALNFFVQSVLNRKNVLEKMRMLYKKHKHDVFPCMYTGMFKDWQKRICSNLDVLSL